Protein AF-A0A1F9UEQ5-F1 (afdb_monomer_lite)

pLDDT: mean 81.08, std 16.91, range [36.59, 98.0]

Sequence (234 aa):
MDPSSPLTVGAFLGDRLRIQEHALDAGVFIRSLASRGMIGGVSHTIFGAIHVLEAAGFNKIIIETVGTGQDEVEIFRVADTIMYVTTPHMGDDIQAMKAGVMEIGDCFIVNKADLAGKDKAISDLRSALSLGRGHKPKPWETPVAGTSALAGEGIEELGKILDDHWDYLARSGEGRRRLKAQHREELSLYISRRVYRSALSRISEKYLEDMVEHRTDPASLGRRILRNDSSRSN

Secondary structure (DSSP, 8-state):
--TT-SSS---SSTTTTTSTTTTTSTT--------TT-SSSS-TTHHHHHHHHHHTT---------SSSSSTTGGGGT-SS-EEEE-TT-HHHHHH--HHHHHH-SEEEEE-TTSTTHHHHHHHHHHHHHHHTTTS--SS---EEEEBTTTTBTHHHHHHHHHHHHHHHHHHSHHHHHHHHHHHHHHHHHHHHHHHHHHHTT--HHHHHHHHTTSS-HHHHHHHHHHTTTTS--

Radius of gyration: 22.36 Å; chains: 1; bounding box: 52×45×67 Å

Structure (mmCIF, N/CA/C/O backbone):
data_AF-A0A1F9UEQ5-F1
#
_entry.id   AF-A0A1F9UEQ5-F1
#
loop_
_atom_site.group_PDB
_atom_site.id
_atom_site.type_symbol
_atom_site.label_atom_id
_atom_site.label_alt_id
_atom_site.label_comp_id
_atom_site.label_asym_id
_atom_site.label_entity_id
_atom_site.label_seq_id
_atom_site.pdbx_PDB_ins_code
_atom_site.Cartn_x
_atom_site.Cartn_y
_atom_site.Cartn_z
_atom_site.occupancy
_atom_site.B_iso_or_equiv
_atom_site.auth_seq_id
_atom_site.auth_comp_id
_atom_site.auth_asym_id
_atom_site.auth_atom_id
_atom_site.pdbx_PDB_model_num
ATOM 1 N N . MET A 1 1 ? 10.374 -20.765 -0.329 1.00 44.34 1 MET A N 1
ATOM 2 C CA . MET A 1 1 ? 10.132 -20.295 -1.709 1.00 44.34 1 MET A CA 1
ATOM 3 C C . MET A 1 1 ? 10.190 -18.784 -1.677 1.00 44.34 1 MET A C 1
ATOM 5 O O . MET A 1 1 ? 9.405 -18.196 -0.947 1.00 44.34 1 MET A O 1
ATOM 9 N N . ASP A 1 2 ? 11.155 -18.194 -2.375 1.00 39.59 2 ASP A N 1
ATOM 10 C CA . ASP A 1 2 ? 11.392 -16.749 -2.406 1.00 39.59 2 ASP A CA 1
ATOM 11 C C . ASP A 1 2 ? 10.446 -16.084 -3.434 1.00 39.59 2 ASP A C 1
ATOM 13 O O . ASP A 1 2 ? 10.531 -16.417 -4.620 1.00 39.59 2 ASP A O 1
ATOM 17 N N . PRO A 1 3 ? 9.528 -15.185 -3.021 1.00 45.12 3 PRO A N 1
ATOM 18 C CA . PRO A 1 3 ? 8.603 -14.498 -3.928 1.00 45.12 3 PRO A CA 1
ATOM 19 C C . PRO A 1 3 ? 9.293 -13.549 -4.922 1.00 45.12 3 PRO A C 1
ATOM 21 O O . PRO A 1 3 ? 8.671 -13.157 -5.913 1.00 45.12 3 PRO A O 1
ATOM 24 N N . SER A 1 4 ? 10.550 -13.176 -4.658 1.00 45.47 4 SER A N 1
ATOM 25 C CA . SER A 1 4 ? 11.334 -12.240 -5.471 1.00 45.47 4 SER A CA 1
ATOM 26 C C . SER A 1 4 ? 12.160 -12.923 -6.569 1.00 45.47 4 SER A C 1
ATOM 28 O O . SER A 1 4 ? 12.587 -12.267 -7.521 1.00 45.47 4 SER A O 1
ATOM 30 N N . SER A 1 5 ? 12.346 -14.246 -6.485 1.00 39.47 5 SER A N 1
ATOM 31 C CA . SER A 1 5 ? 13.183 -14.998 -7.422 1.00 39.47 5 SER A CA 1
ATOM 32 C C . SER A 1 5 ? 12.573 -15.028 -8.837 1.00 39.47 5 SER A C 1
ATOM 34 O O . SER A 1 5 ? 11.426 -15.452 -9.007 1.00 39.47 5 SER A O 1
ATOM 36 N N . PRO A 1 6 ? 13.337 -14.653 -9.882 1.00 40.16 6 PRO A N 1
ATOM 37 C CA . PRO A 1 6 ? 12.880 -14.696 -11.273 1.00 40.16 6 PRO A CA 1
ATOM 38 C C . PRO A 1 6 ? 12.717 -16.123 -11.829 1.00 40.16 6 PRO A C 1
ATOM 40 O O . PRO A 1 6 ? 12.160 -16.290 -12.913 1.00 40.16 6 PRO A O 1
ATOM 43 N N . LEU A 1 7 ? 13.190 -17.148 -11.105 1.00 36.59 7 LEU A N 1
ATOM 44 C CA . LEU A 1 7 ? 13.209 -18.551 -11.541 1.00 36.59 7 LEU A CA 1
ATOM 45 C C . LEU A 1 7 ? 12.114 -19.412 -10.899 1.00 36.59 7 LEU A C 1
ATOM 47 O O . LEU A 1 7 ? 11.724 -20.432 -11.464 1.00 36.59 7 LEU A O 1
ATOM 51 N N . THR A 1 8 ? 11.597 -19.024 -9.732 1.00 41.06 8 THR A N 1
ATOM 52 C CA . THR A 1 8 ? 10.520 -19.761 -9.061 1.00 41.06 8 THR A CA 1
ATOM 53 C C . THR A 1 8 ? 9.171 -19.128 -9.365 1.00 41.06 8 THR A C 1
ATOM 55 O O . THR A 1 8 ? 8.946 -17.948 -9.110 1.00 41.06 8 THR A O 1
ATOM 58 N N . VAL A 1 9 ? 8.242 -19.936 -9.885 1.00 42.09 9 VAL A N 1
ATOM 59 C CA . VAL A 1 9 ? 6.819 -19.585 -9.951 1.00 42.09 9 VAL A CA 1
ATOM 60 C C . VAL A 1 9 ? 6.394 -19.269 -8.517 1.00 42.09 9 VAL A C 1
ATOM 62 O O . VAL A 1 9 ? 6.514 -20.136 -7.654 1.00 42.09 9 VAL A O 1
ATOM 65 N N . GLY A 1 10 ? 6.029 -18.010 -8.253 1.00 49.22 10 GLY A N 1
ATOM 66 C CA . GLY A 1 10 ? 5.815 -17.464 -6.908 1.00 49.22 10 GLY A CA 1
ATOM 67 C C . GLY A 1 10 ? 4.999 -18.359 -5.973 1.00 49.22 10 GLY A C 1
ATOM 68 O O . GLY A 1 10 ? 4.247 -19.218 -6.427 1.00 49.22 10 GLY A O 1
ATOM 69 N N . ALA A 1 11 ? 5.165 -18.146 -4.662 1.00 49.41 11 ALA A N 1
ATOM 70 C CA . ALA A 1 11 ? 4.635 -18.984 -3.586 1.00 49.41 11 ALA A CA 1
ATOM 71 C C . ALA A 1 11 ? 3.162 -19.388 -3.808 1.00 49.41 11 ALA A C 1
ATOM 73 O O . ALA A 1 11 ? 2.237 -18.656 -3.489 1.00 49.41 11 ALA A O 1
ATOM 74 N N . PHE A 1 12 ? 2.953 -20.580 -4.369 1.00 42.50 12 PHE A N 1
ATOM 75 C CA . PHE A 1 12 ? 1.642 -21.022 -4.854 1.00 42.50 12 PHE A CA 1
ATOM 76 C C . PHE A 1 12 ? 0.719 -21.519 -3.722 1.00 42.50 12 PHE A C 1
ATOM 78 O O . PHE A 1 12 ? -0.482 -21.673 -3.926 1.00 42.50 12 PHE A O 1
ATOM 85 N N . LEU A 1 13 ? 1.270 -21.783 -2.529 1.00 46.62 13 LEU A N 1
ATOM 86 C CA . LEU A 1 13 ? 0.549 -22.380 -1.392 1.00 46.62 13 LEU A CA 1
ATOM 87 C C . LEU A 1 13 ? 0.871 -21.776 -0.012 1.00 46.62 13 LEU A C 1
ATOM 89 O O . LEU A 1 13 ? 0.205 -22.131 0.957 1.00 46.62 13 LEU A O 1
ATOM 93 N N . GLY A 1 14 ? 1.865 -20.889 0.104 1.00 49.28 14 GLY A N 1
ATOM 94 C CA . GLY A 1 14 ? 2.354 -20.413 1.408 1.00 49.28 14 GLY A CA 1
ATOM 95 C C . GLY A 1 14 ? 1.318 -19.618 2.206 1.00 49.28 14 GLY A C 1
ATOM 96 O O . GLY A 1 14 ? 1.184 -19.825 3.410 1.00 49.28 14 GLY A O 1
ATOM 97 N N . ASP A 1 15 ? 0.539 -18.776 1.526 1.00 56.38 15 ASP A N 1
ATOM 98 C CA . ASP A 1 15 ? -0.374 -17.841 2.197 1.00 56.38 15 ASP A CA 1
ATOM 99 C C . ASP A 1 15 ? -1.700 -18.502 2.601 1.00 56.38 15 ASP A C 1
ATOM 101 O O . ASP A 1 15 ? -2.270 -18.178 3.641 1.00 56.38 15 ASP A O 1
ATOM 105 N N . ARG A 1 16 ? -2.155 -19.523 1.859 1.00 56.47 16 ARG A N 1
ATOM 106 C CA . ARG A 1 16 ? -3.383 -20.275 2.192 1.00 56.47 16 ARG A CA 1
ATOM 107 C C . ARG A 1 16 ? -3.267 -21.082 3.483 1.00 56.47 16 ARG A C 1
ATOM 109 O O . ARG A 1 16 ? -4.276 -21.345 4.122 1.00 56.47 16 ARG A O 1
ATOM 116 N N . LEU A 1 17 ? -2.052 -21.466 3.880 1.00 53.78 17 LEU A N 1
ATOM 117 C CA . LEU A 1 17 ? -1.833 -22.153 5.153 1.00 53.78 17 LEU A CA 1
ATOM 118 C C . LEU A 1 17 ? -1.908 -21.209 6.361 1.00 53.78 17 LEU A C 1
ATOM 120 O O . LEU A 1 17 ? -2.060 -21.706 7.471 1.00 53.78 17 LEU A O 1
ATOM 124 N N . ARG A 1 18 ? -1.802 -19.885 6.161 1.00 65.69 18 ARG A N 1
ATOM 125 C CA . ARG A 1 18 ? -1.846 -18.877 7.236 1.00 65.69 18 ARG A CA 1
ATOM 126 C C . ARG A 1 18 ? -3.257 -18.357 7.513 1.00 65.69 18 ARG A C 1
ATOM 128 O O . ARG A 1 18 ? -3.551 -18.018 8.650 1.00 65.69 18 ARG A O 1
ATOM 135 N N . ILE A 1 19 ? -4.120 -18.328 6.498 1.00 68.19 19 ILE A N 1
ATOM 136 C CA . ILE A 1 19 ? -5.510 -17.855 6.589 1.00 68.19 19 ILE A CA 1
ATOM 137 C C . ILE A 1 19 ? -6.440 -19.049 6.334 1.00 68.19 19 ILE A C 1
ATOM 139 O O . ILE A 1 19 ? -7.065 -19.136 5.287 1.00 68.19 19 ILE A O 1
ATOM 143 N N . GLN A 1 20 ? -6.464 -20.036 7.235 1.00 66.06 20 GLN A N 1
ATOM 144 C CA . GLN A 1 20 ? -7.211 -21.283 6.994 1.00 66.06 20 GLN A CA 1
ATOM 145 C C . GLN A 1 20 ? -8.713 -21.144 7.240 1.00 66.06 20 GLN A C 1
ATOM 147 O O . GLN A 1 20 ? -9.502 -21.730 6.504 1.00 66.06 20 GLN A O 1
ATOM 152 N N . GLU A 1 21 ? -9.097 -20.369 8.253 1.00 69.38 21 GLU A N 1
ATOM 153 C CA . GLU A 1 21 ? -10.474 -20.321 8.750 1.00 69.38 21 GLU A CA 1
ATOM 154 C C . GLU A 1 21 ? -11.442 -19.714 7.727 1.00 69.38 21 GLU A C 1
ATOM 156 O O . GLU A 1 21 ? -12.488 -20.292 7.461 1.00 69.38 21 GLU A O 1
ATOM 161 N N . HIS A 1 22 ? -11.034 -18.628 7.063 1.00 75.50 22 HIS A N 1
ATOM 162 C CA . HIS A 1 22 ? -11.872 -17.903 6.099 1.00 75.50 22 HIS A CA 1
ATOM 163 C C . HIS A 1 22 ? -11.512 -18.160 4.630 1.00 75.50 22 HIS A C 1
ATOM 165 O O . HIS A 1 22 ? -12.183 -17.659 3.732 1.00 75.50 22 HIS A O 1
ATOM 171 N N . ALA A 1 23 ? -10.467 -18.945 4.332 1.00 69.88 23 ALA A N 1
ATOM 172 C CA . ALA A 1 23 ? -10.067 -19.209 2.941 1.00 69.88 23 ALA A CA 1
ATOM 173 C C . ALA A 1 23 ? -11.129 -19.956 2.119 1.00 69.88 23 ALA A C 1
ATOM 175 O O . ALA A 1 23 ? -11.041 -19.964 0.889 1.00 69.88 23 ALA A O 1
ATOM 176 N N . LEU A 1 24 ? -12.085 -20.610 2.784 1.00 75.31 24 LEU A N 1
ATOM 177 C CA . LEU A 1 24 ? -13.174 -21.360 2.157 1.00 75.31 24 LEU A CA 1
ATOM 178 C C . LEU A 1 24 ? -14.519 -20.621 2.204 1.00 75.31 24 LEU A C 1
ATOM 180 O O . LEU A 1 24 ? -15.500 -21.138 1.666 1.00 75.31 24 LEU A O 1
ATOM 184 N N . ASP A 1 25 ? -14.574 -19.436 2.814 1.00 84.25 25 ASP A N 1
ATOM 185 C CA . ASP A 1 25 ? -15.812 -18.675 2.927 1.00 84.25 25 ASP A CA 1
ATOM 186 C C . ASP A 1 25 ? -16.289 -18.200 1.554 1.00 84.25 25 ASP A C 1
ATOM 188 O O . ASP A 1 25 ? -15.526 -17.695 0.720 1.00 84.25 25 ASP A O 1
ATOM 192 N N . ALA A 1 26 ? -17.594 -18.337 1.320 1.00 79.62 26 ALA A N 1
ATOM 193 C CA . ALA A 1 26 ? -18.222 -17.822 0.116 1.00 79.62 26 ALA A CA 1
ATOM 194 C C . ALA A 1 26 ? -18.071 -16.291 0.080 1.00 79.62 26 ALA A C 1
ATOM 196 O O . ALA A 1 26 ? -18.632 -15.585 0.912 1.00 79.62 26 ALA A O 1
ATOM 197 N N . GLY A 1 27 ? -17.305 -15.785 -0.890 1.00 84.44 27 GLY A N 1
ATOM 198 C CA . GLY A 1 27 ? -16.998 -14.356 -1.020 1.00 84.44 27 GLY A CA 1
ATOM 199 C C . GLY A 1 27 ? -15.596 -13.955 -0.556 1.00 84.44 27 GLY A C 1
ATOM 200 O O . GLY A 1 27 ? -15.250 -12.782 -0.667 1.00 84.44 27 GLY A O 1
ATOM 201 N N . VAL A 1 28 ? -14.763 -14.899 -0.105 1.00 89.38 28 VAL A N 1
ATOM 202 C CA . VAL A 1 28 ? -13.339 -14.662 0.167 1.00 89.38 28 VAL A CA 1
ATOM 203 C C . VAL A 1 28 ? -12.492 -15.223 -0.974 1.00 89.38 28 VAL A C 1
ATOM 205 O O . VAL A 1 28 ? -12.620 -16.380 -1.372 1.00 89.38 28 VAL A O 1
ATOM 208 N N . PHE A 1 29 ? -11.597 -14.396 -1.515 1.00 88.50 29 PHE A N 1
ATOM 209 C CA . PHE A 1 29 ? -10.635 -14.806 -2.533 1.00 88.50 29 PHE A CA 1
ATOM 210 C C . PHE A 1 29 ? -9.225 -14.370 -2.138 1.00 88.50 29 PHE A C 1
ATOM 212 O O . PHE A 1 29 ? -8.963 -13.186 -1.949 1.00 88.50 29 PHE A O 1
ATOM 219 N N . ILE A 1 30 ? -8.304 -15.332 -2.047 1.00 86.75 30 ILE A N 1
ATOM 220 C CA . ILE A 1 30 ? -6.917 -15.098 -1.627 1.00 86.75 30 ILE A CA 1
ATOM 221 C C . ILE A 1 30 ? -5.968 -15.545 -2.737 1.00 86.75 30 ILE A C 1
ATOM 223 O O . ILE A 1 30 ? -6.033 -16.687 -3.217 1.00 86.75 30 ILE A O 1
ATOM 227 N N . ARG A 1 31 ? -5.047 -14.655 -3.123 1.00 83.50 31 ARG A N 1
ATOM 228 C CA . ARG A 1 31 ? -4.024 -14.940 -4.131 1.00 83.50 31 ARG A CA 1
ATOM 229 C C . ARG A 1 31 ? -2.725 -14.185 -3.870 1.00 83.50 31 ARG A C 1
ATOM 231 O O . ARG A 1 31 ? -2.707 -12.961 -3.877 1.00 83.50 31 ARG 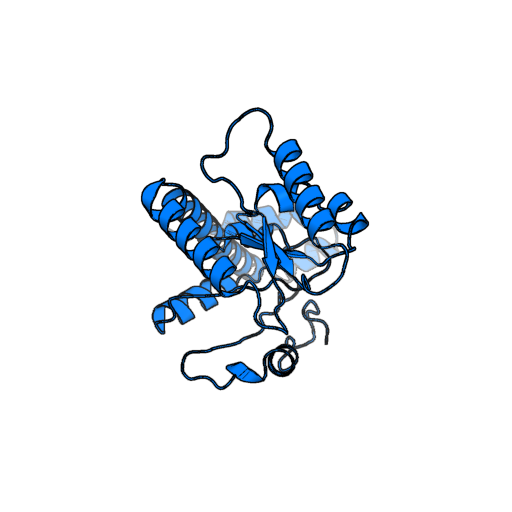A O 1
ATOM 238 N N . SER A 1 32 ? -1.630 -14.931 -3.772 1.00 79.38 32 SER A N 1
ATOM 239 C CA . SER A 1 32 ? -0.278 -14.380 -3.722 1.00 79.38 32 SER A CA 1
ATOM 240 C C . SER A 1 32 ? 0.123 -13.793 -5.077 1.00 79.38 32 SER A C 1
ATOM 242 O O . SER A 1 32 ? -0.107 -14.398 -6.133 1.00 79.38 32 SER A O 1
ATOM 244 N N . LEU A 1 33 ? 0.768 -12.629 -5.055 1.00 75.75 33 LEU A N 1
ATOM 245 C CA . LEU A 1 33 ? 1.310 -11.972 -6.240 1.00 75.75 33 LEU A CA 1
ATOM 246 C C . LEU A 1 33 ? 2.829 -11.853 -6.106 1.00 75.75 33 LEU A C 1
ATOM 248 O O . LEU A 1 33 ? 3.336 -11.205 -5.202 1.00 75.75 33 LEU A O 1
ATOM 252 N N . ALA A 1 34 ? 3.564 -12.482 -7.024 1.00 68.62 34 ALA A N 1
ATOM 253 C CA . ALA A 1 34 ? 5.015 -12.331 -7.091 1.00 68.62 34 ALA A CA 1
ATOM 254 C C . ALA A 1 34 ? 5.399 -10.993 -7.744 1.00 68.62 34 ALA A C 1
ATOM 256 O O . ALA A 1 34 ? 4.829 -10.623 -8.780 1.00 68.62 34 ALA A O 1
ATOM 257 N N . SER A 1 35 ? 6.418 -10.326 -7.194 1.00 61.84 35 SER A N 1
ATOM 258 C CA . SER A 1 35 ? 7.011 -9.106 -7.765 1.00 61.84 35 SER A CA 1
ATOM 259 C C . SER A 1 35 ? 7.769 -9.380 -9.074 1.00 61.84 35 SER A C 1
ATOM 261 O O . SER A 1 35 ? 7.873 -8.496 -9.919 1.00 61.84 35 SER A O 1
ATOM 263 N N . ARG A 1 36 ? 8.217 -10.630 -9.296 1.00 62.09 36 ARG A N 1
ATOM 264 C CA . ARG A 1 36 ? 8.904 -11.123 -10.514 1.00 62.09 36 ARG A CA 1
ATOM 265 C C . ARG A 1 36 ? 10.129 -10.288 -10.922 1.00 62.09 36 ARG A C 1
ATOM 267 O O . ARG A 1 36 ? 10.289 -9.969 -12.098 1.00 62.09 36 ARG A O 1
ATOM 274 N N . GLY A 1 37 ? 10.997 -9.958 -9.964 1.00 50.22 37 GLY A N 1
ATOM 275 C CA . GLY A 1 37 ? 12.273 -9.281 -10.235 1.00 50.22 37 GLY A CA 1
ATOM 276 C C . GLY A 1 37 ? 12.151 -7.810 -10.648 1.00 50.22 37 GLY A C 1
ATOM 277 O O . GLY A 1 37 ? 13.102 -7.249 -11.190 1.00 50.22 37 GLY A O 1
ATOM 278 N N . MET A 1 38 ? 10.991 -7.191 -10.421 1.00 56.50 38 MET A N 1
ATOM 279 C CA . MET A 1 38 ? 10.804 -5.757 -10.620 1.00 56.50 38 MET A CA 1
ATOM 280 C C . MET A 1 38 ? 11.404 -4.961 -9.457 1.00 56.50 38 MET A C 1
ATOM 282 O O . MET A 1 38 ? 11.371 -5.403 -8.310 1.00 56.50 38 MET A O 1
ATOM 286 N N . ILE A 1 39 ? 11.947 -3.784 -9.772 1.00 44.91 39 ILE A N 1
ATOM 287 C CA . ILE A 1 39 ? 12.337 -2.785 -8.774 1.00 44.91 39 ILE A CA 1
ATOM 288 C C . ILE A 1 39 ? 11.039 -2.141 -8.292 1.00 44.91 39 ILE A C 1
ATOM 290 O O . ILE A 1 39 ? 10.345 -1.534 -9.109 1.00 44.91 39 ILE A O 1
ATOM 294 N N . GLY A 1 40 ? 10.723 -2.325 -7.012 1.00 51.41 40 GLY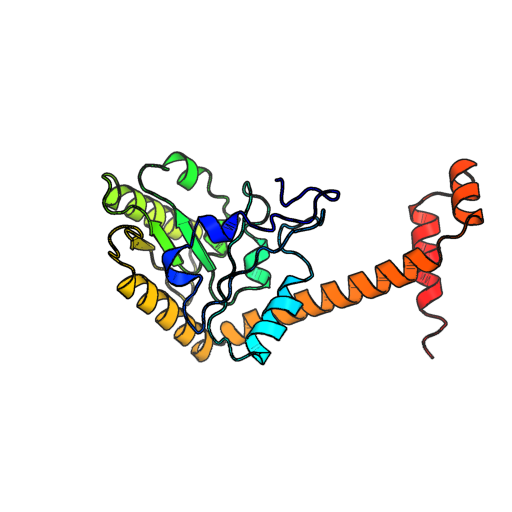 A N 1
ATOM 295 C CA . GLY A 1 40 ? 9.446 -1.931 -6.435 1.00 51.41 40 GLY A CA 1
ATOM 296 C C . GLY A 1 40 ? 8.521 -3.125 -6.225 1.00 51.41 40 GLY A C 1
ATOM 297 O O . GLY A 1 40 ? 8.020 -3.728 -7.175 1.00 51.41 40 GLY A O 1
ATOM 298 N N . GLY A 1 41 ? 8.345 -3.538 -4.973 1.00 51.00 41 GLY A N 1
ATOM 299 C CA . GLY A 1 41 ? 7.654 -4.771 -4.566 1.00 51.00 41 GLY A CA 1
ATOM 300 C C . GLY A 1 41 ? 6.155 -4.814 -4.832 1.00 51.00 41 GLY A C 1
ATOM 301 O O . GLY A 1 41 ? 5.488 -5.756 -4.404 1.00 51.00 41 GLY A O 1
ATOM 302 N N . VAL A 1 42 ? 5.618 -3.866 -5.596 1.00 59.91 42 VAL A N 1
ATOM 303 C CA . VAL A 1 42 ? 4.297 -3.970 -6.201 1.00 59.91 42 VAL A CA 1
ATOM 304 C C . VAL A 1 42 ? 4.426 -4.434 -7.656 1.00 59.91 42 VAL A C 1
ATOM 306 O O . VAL A 1 42 ? 4.882 -3.725 -8.550 1.00 59.91 42 VAL A O 1
ATOM 309 N N . SER A 1 43 ? 3.947 -5.649 -7.932 1.00 66.62 43 SER A N 1
ATOM 310 C CA . SER A 1 43 ? 3.925 -6.197 -9.293 1.00 66.62 43 SER A CA 1
ATOM 311 C C . SER A 1 43 ? 3.071 -5.341 -10.237 1.00 66.62 43 SER A C 1
ATOM 313 O O . SER A 1 43 ? 1.942 -4.991 -9.905 1.00 66.62 43 SER A O 1
ATOM 315 N N . HIS A 1 44 ? 3.517 -5.112 -11.479 1.00 69.38 44 HIS A N 1
ATOM 316 C CA . HIS A 1 44 ? 2.712 -4.437 -12.516 1.00 69.38 44 HIS A CA 1
ATOM 317 C C . HIS A 1 44 ? 1.364 -5.110 -12.808 1.00 69.38 44 HIS A C 1
ATOM 319 O O . HIS A 1 44 ? 0.511 -4.540 -13.487 1.00 69.38 44 HIS A O 1
ATOM 325 N N . THR A 1 45 ? 1.174 -6.352 -12.360 1.00 78.94 45 THR A N 1
ATOM 326 C CA . THR A 1 45 ? -0.103 -7.050 -12.490 1.00 78.94 45 THR A CA 1
ATOM 327 C C . THR A 1 45 ? -1.108 -6.669 -11.408 1.00 78.94 45 THR A C 1
ATOM 329 O O . THR A 1 45 ? -2.238 -7.134 -11.502 1.00 78.94 45 THR A O 1
ATOM 332 N N . ILE A 1 46 ? -0.732 -5.862 -10.405 1.00 86.38 46 ILE A N 1
ATOM 333 C CA . ILE A 1 46 ? -1.612 -5.506 -9.286 1.00 86.38 46 ILE A CA 1
ATOM 334 C C . ILE A 1 46 ? -2.879 -4.804 -9.776 1.00 86.38 46 ILE A C 1
ATOM 336 O O . ILE A 1 46 ? -3.965 -5.252 -9.442 1.00 86.38 46 ILE A O 1
ATOM 340 N N . PHE A 1 47 ? -2.756 -3.807 -10.661 1.00 89.50 47 PHE A N 1
ATOM 341 C CA . PHE A 1 47 ? -3.907 -3.077 -11.198 1.00 89.50 47 PHE A CA 1
ATOM 342 C C . PHE A 1 47 ? -4.823 -4.007 -11.993 1.00 89.50 47 PHE A C 1
ATOM 344 O O . PHE A 1 47 ? -6.028 -4.020 -11.792 1.00 89.50 47 PHE A O 1
ATOM 351 N N . GLY A 1 48 ? -4.246 -4.889 -12.816 1.00 90.00 48 GLY A N 1
ATOM 352 C CA . GLY A 1 48 ? -5.023 -5.909 -13.521 1.00 90.00 48 GLY A CA 1
ATOM 353 C C . GLY A 1 48 ? -5.733 -6.889 -12.580 1.00 90.00 48 GLY A C 1
ATOM 354 O O . GLY A 1 48 ? -6.840 -7.317 -12.881 1.00 90.00 48 GLY A O 1
ATOM 355 N N . ALA A 1 49 ? -5.120 -7.248 -11.448 1.00 90.56 49 ALA A N 1
ATOM 356 C CA . ALA A 1 49 ? -5.754 -8.092 -10.440 1.00 90.56 49 ALA A CA 1
ATOM 357 C C . ALA A 1 49 ? -6.900 -7.356 -9.731 1.00 90.56 49 ALA A C 1
ATOM 359 O O . ALA A 1 49 ? -7.975 -7.932 -9.604 1.00 90.56 49 ALA A O 1
ATOM 360 N N . ILE A 1 50 ? -6.690 -6.094 -9.343 1.00 92.56 50 ILE A N 1
ATOM 361 C CA . ILE A 1 50 ? -7.714 -5.225 -8.746 1.00 92.56 50 ILE A CA 1
ATOM 362 C C . ILE A 1 50 ? -8.918 -5.121 -9.682 1.00 92.56 50 ILE A C 1
ATOM 364 O O . ILE A 1 50 ? -10.007 -5.519 -9.287 1.00 92.56 50 ILE A O 1
ATOM 368 N N . HIS A 1 51 ? -8.714 -4.742 -10.947 1.00 93.38 51 HIS A N 1
ATOM 369 C CA . HIS A 1 51 ? -9.800 -4.606 -11.928 1.00 93.38 51 HIS A CA 1
ATOM 370 C C . HIS A 1 51 ? -10.598 -5.896 -12.124 1.00 93.38 51 HIS A C 1
ATOM 372 O O . HIS A 1 51 ? -11.814 -5.861 -12.288 1.00 93.38 51 HIS A O 1
ATOM 378 N N . VAL A 1 52 ? -9.929 -7.055 -12.117 1.00 94.19 52 VAL A N 1
ATOM 379 C CA . VAL A 1 52 ? -10.615 -8.353 -12.217 1.00 94.19 52 VAL A CA 1
ATOM 380 C C . VAL A 1 52 ? -11.458 -8.629 -10.974 1.00 94.19 52 VAL A C 1
ATOM 382 O O . VAL A 1 52 ? -12.566 -9.141 -11.110 1.00 94.19 52 VAL A O 1
ATOM 385 N N . LEU A 1 53 ? -10.958 -8.303 -9.781 1.00 94.00 53 LEU A N 1
ATOM 386 C CA . LEU A 1 53 ? -11.700 -8.472 -8.532 1.00 94.00 53 LEU A CA 1
ATOM 387 C C . LEU A 1 53 ? -12.896 -7.514 -8.464 1.00 94.00 53 LEU A C 1
ATOM 389 O O . LEU A 1 53 ? -14.006 -7.955 -8.179 1.00 94.00 53 LEU A O 1
ATOM 393 N N . GLU A 1 54 ? -12.710 -6.243 -8.814 1.00 94.12 54 GLU A N 1
ATOM 394 C CA . GLU A 1 54 ? -13.800 -5.265 -8.897 1.00 94.12 54 GLU A CA 1
ATOM 395 C C . GLU A 1 54 ? -14.877 -5.715 -9.893 1.00 94.12 54 GLU A C 1
ATOM 397 O O . GLU A 1 54 ? -16.062 -5.757 -9.561 1.00 94.12 54 GLU A O 1
ATOM 402 N N . ALA A 1 55 ? -14.475 -6.145 -11.097 1.00 95.69 55 ALA A N 1
ATOM 403 C CA . ALA A 1 55 ? -15.396 -6.656 -12.113 1.00 95.69 55 ALA A CA 1
ATOM 404 C C . ALA A 1 55 ? -16.105 -7.954 -11.688 1.00 95.69 55 ALA A C 1
ATOM 406 O O . ALA A 1 55 ? -17.216 -8.228 -12.142 1.00 95.69 55 ALA A O 1
ATOM 407 N N . ALA A 1 56 ? -15.483 -8.749 -10.814 1.00 94.19 56 ALA A N 1
ATOM 408 C CA . ALA A 1 56 ? -16.083 -9.936 -10.213 1.00 94.19 56 ALA A CA 1
ATOM 409 C C . ALA A 1 56 ? -17.015 -9.615 -9.026 1.00 94.19 56 ALA A C 1
ATOM 411 O O . ALA A 1 56 ? -17.598 -10.534 -8.453 1.00 94.19 56 ALA A O 1
ATOM 412 N N . GLY A 1 57 ? -17.188 -8.336 -8.673 1.00 94.56 57 GLY A N 1
ATOM 413 C CA . GLY A 1 57 ? -18.107 -7.880 -7.631 1.00 94.56 57 GLY A CA 1
ATOM 414 C C . GLY A 1 57 ? -17.496 -7.787 -6.232 1.00 94.56 57 GLY A C 1
ATOM 415 O O . GLY A 1 57 ? -18.234 -7.584 -5.268 1.00 94.56 57 GLY A O 1
ATOM 416 N N . PHE A 1 58 ? -16.173 -7.914 -6.093 1.00 94.81 58 PHE A N 1
ATOM 417 C CA . PHE A 1 58 ? -15.504 -7.666 -4.817 1.00 94.81 58 PHE A CA 1
ATOM 418 C C . PHE A 1 58 ? -15.446 -6.160 -4.550 1.00 94.81 58 PHE A C 1
ATOM 420 O O . PHE A 1 58 ? -14.910 -5.397 -5.348 1.00 94.81 58 PHE A O 1
ATOM 427 N N . ASN A 1 59 ? -15.983 -5.738 -3.407 1.00 91.25 59 ASN A N 1
ATOM 428 C CA . ASN A 1 59 ? -16.032 -4.336 -2.978 1.00 91.25 59 ASN A CA 1
ATOM 429 C C . ASN A 1 59 ? -14.973 -3.981 -1.920 1.00 91.25 59 ASN A C 1
ATOM 431 O O . ASN A 1 59 ? -14.770 -2.807 -1.627 1.00 91.25 59 ASN A O 1
ATOM 435 N N . LYS A 1 60 ? -14.310 -4.986 -1.339 1.00 93.62 60 LYS A N 1
ATOM 436 C CA . LYS A 1 60 ? -13.213 -4.835 -0.380 1.00 93.62 60 LYS A CA 1
ATOM 437 C C . LYS A 1 60 ? -12.027 -5.647 -0.880 1.00 93.62 60 LYS A C 1
ATOM 439 O O . LYS A 1 60 ? -12.085 -6.874 -0.919 1.00 93.62 60 LYS A O 1
ATOM 444 N N . ILE A 1 61 ? -10.963 -4.955 -1.279 1.00 94.44 61 ILE A N 1
ATOM 445 C CA . ILE A 1 61 ? -9.734 -5.565 -1.790 1.00 94.44 61 ILE A CA 1
ATOM 446 C C . ILE A 1 61 ? -8.610 -5.223 -0.818 1.00 94.44 61 ILE A C 1
ATOM 448 O O . ILE A 1 61 ? -8.220 -4.067 -0.688 1.00 94.44 61 ILE A O 1
ATOM 452 N N . ILE A 1 62 ? -8.102 -6.237 -0.119 1.00 92.81 62 ILE A N 1
ATOM 453 C CA . ILE A 1 62 ? -6.990 -6.087 0.823 1.00 92.81 62 ILE A CA 1
ATOM 454 C C . ILE A 1 62 ? -5.704 -6.483 0.106 1.00 92.81 62 ILE A C 1
ATOM 456 O O . ILE A 1 62 ? -5.609 -7.572 -0.463 1.00 92.81 62 ILE A O 1
ATOM 460 N N . ILE A 1 63 ? -4.717 -5.591 0.141 1.00 90.31 63 ILE A N 1
ATOM 461 C CA . ILE A 1 63 ? -3.398 -5.816 -0.445 1.00 90.31 63 ILE A CA 1
ATOM 462 C C . ILE A 1 63 ? -2.389 -5.868 0.697 1.00 90.31 63 ILE A C 1
ATOM 464 O O . ILE A 1 63 ? -2.150 -4.869 1.370 1.00 90.31 63 ILE A O 1
ATOM 468 N N . GLU A 1 64 ? -1.798 -7.039 0.907 1.00 85.81 64 GLU A N 1
ATOM 469 C CA . GLU A 1 64 ? -0.717 -7.236 1.870 1.00 85.81 64 GLU A CA 1
ATOM 470 C C . GLU A 1 64 ? 0.632 -7.145 1.149 1.00 85.81 64 GLU A C 1
ATOM 472 O O . GLU A 1 64 ? 0.866 -7.817 0.141 1.00 85.81 64 GLU A O 1
ATOM 477 N N . THR A 1 65 ? 1.531 -6.308 1.661 1.00 79.44 65 THR A N 1
ATOM 478 C CA . THR A 1 65 ? 2.918 -6.251 1.192 1.00 79.44 65 THR A CA 1
ATOM 479 C C . THR A 1 65 ? 3.752 -7.310 1.902 1.00 79.44 65 THR A C 1
ATOM 481 O O . THR A 1 65 ? 3.705 -7.423 3.124 1.00 79.44 65 THR A O 1
ATOM 484 N N . VAL A 1 66 ? 4.575 -8.041 1.153 1.00 68.88 66 VAL A N 1
ATOM 485 C CA . VAL A 1 66 ? 5.527 -9.017 1.700 1.00 68.88 66 VAL A CA 1
ATOM 486 C C . VAL A 1 66 ? 6.937 -8.480 1.462 1.00 68.88 66 VAL A C 1
ATOM 488 O O . VAL A 1 66 ? 7.331 -8.360 0.306 1.00 68.88 66 VAL A O 1
ATOM 491 N N . GLY A 1 67 ? 7.725 -8.169 2.498 1.00 61.88 67 GLY A N 1
ATOM 492 C CA . GLY A 1 67 ? 9.120 -7.762 2.267 1.00 61.88 67 GLY A CA 1
ATOM 493 C C . GLY A 1 67 ? 9.808 -6.978 3.383 1.00 61.88 67 GLY A C 1
ATOM 494 O O . GLY A 1 67 ? 9.196 -6.578 4.362 1.00 61.88 67 GLY A O 1
ATOM 495 N N . THR A 1 68 ? 11.120 -6.783 3.210 1.00 50.00 68 THR A N 1
ATOM 496 C CA . THR A 1 68 ? 12.106 -6.268 4.182 1.00 50.00 68 THR A CA 1
ATOM 497 C C . THR A 1 68 ? 12.283 -4.734 4.144 1.00 50.00 68 THR A C 1
ATOM 499 O O . THR A 1 68 ? 13.405 -4.233 4.256 1.00 50.00 68 THR A O 1
ATOM 502 N N . GLY A 1 69 ? 11.206 -3.967 3.933 1.00 50.69 69 GLY A N 1
ATOM 503 C CA . GLY A 1 69 ? 11.209 -2.513 4.158 1.00 50.69 69 GLY A CA 1
ATOM 504 C C . GLY A 1 69 ? 11.577 -1.579 2.996 1.00 50.69 69 GLY A C 1
ATOM 505 O O . GLY A 1 69 ? 11.763 -0.385 3.245 1.00 50.69 69 GLY A O 1
ATOM 506 N N . GLN A 1 70 ? 11.727 -2.039 1.746 1.00 52.47 70 GLN A N 1
ATOM 507 C CA . GLN A 1 70 ? 11.937 -1.127 0.593 1.00 52.47 70 GLN A CA 1
ATOM 508 C C . GLN A 1 70 ? 10.669 -0.859 -0.228 1.00 52.47 70 GLN A C 1
ATOM 510 O O . GLN A 1 70 ? 10.525 0.230 -0.776 1.00 52.47 70 GLN A O 1
ATOM 515 N N . ASP A 1 71 ? 9.720 -1.792 -0.223 1.00 61.03 71 ASP A N 1
ATOM 516 C CA . ASP A 1 71 ? 8.544 -1.759 -1.101 1.00 61.03 71 ASP A CA 1
ATOM 517 C C . ASP A 1 71 ? 7.287 -1.188 -0.427 1.00 61.03 71 ASP A C 1
ATOM 519 O O . ASP A 1 71 ? 6.274 -0.925 -1.072 1.00 61.03 71 ASP A O 1
ATOM 523 N N . GLU A 1 72 ? 7.363 -0.952 0.883 1.00 66.69 72 GLU A N 1
ATOM 524 C CA . GLU A 1 72 ? 6.244 -0.521 1.729 1.00 66.69 72 GLU A CA 1
ATOM 525 C C . GLU A 1 72 ? 5.684 0.852 1.335 1.00 66.69 72 GLU A C 1
ATOM 527 O O . GLU A 1 72 ? 4.538 1.157 1.640 1.00 66.69 72 GLU A O 1
ATOM 532 N N . VAL A 1 73 ? 6.463 1.682 0.630 1.00 69.75 73 VAL A N 1
ATOM 533 C CA . VAL A 1 73 ? 6.027 3.026 0.215 1.00 69.75 73 VAL A CA 1
ATOM 534 C C . VAL A 1 73 ? 5.249 3.005 -1.104 1.00 69.75 73 VAL A C 1
ATOM 536 O O . VAL A 1 73 ? 4.451 3.901 -1.378 1.00 69.75 73 VAL A O 1
ATOM 539 N N . GLU A 1 74 ? 5.428 1.976 -1.932 1.00 76.56 74 GLU A N 1
ATOM 540 C CA . GLU A 1 74 ? 4.778 1.908 -3.244 1.00 76.56 74 GLU A CA 1
ATOM 541 C C . GLU A 1 74 ? 3.289 1.600 -3.161 1.00 76.56 74 GLU A C 1
ATOM 543 O O . GLU A 1 74 ? 2.533 2.000 -4.049 1.00 76.56 74 GLU A O 1
ATOM 548 N N . ILE A 1 75 ? 2.848 0.967 -2.070 1.00 81.44 75 ILE A N 1
ATOM 549 C CA . ILE A 1 75 ? 1.436 0.655 -1.839 1.00 81.44 75 ILE A CA 1
ATOM 550 C C . ILE A 1 75 ? 0.550 1.909 -1.872 1.00 81.44 75 ILE A C 1
ATOM 552 O O . ILE A 1 75 ? -0.599 1.843 -2.305 1.00 81.44 75 ILE A O 1
ATOM 556 N N . PHE A 1 76 ? 1.107 3.080 -1.537 1.00 83.44 76 PHE A N 1
ATOM 557 C CA . PHE A 1 76 ? 0.429 4.375 -1.641 1.00 83.44 76 PHE A CA 1
ATOM 558 C C . PHE A 1 76 ? -0.021 4.743 -3.050 1.00 83.44 76 PHE A C 1
ATOM 560 O O . PHE A 1 76 ? -0.943 5.536 -3.228 1.00 83.44 76 PHE A O 1
ATOM 567 N N . ARG A 1 77 ? 0.601 4.163 -4.073 1.00 84.56 77 ARG A N 1
ATOM 568 C CA . ARG A 1 77 ? 0.230 4.407 -5.468 1.00 84.56 77 ARG A CA 1
ATOM 569 C C . ARG A 1 77 ? -0.908 3.510 -5.941 1.00 84.56 77 ARG A C 1
ATOM 571 O O . ARG A 1 77 ? -1.336 3.659 -7.080 1.00 84.56 77 ARG A O 1
ATOM 578 N N . VAL A 1 78 ? -1.369 2.585 -5.101 1.00 87.94 78 VAL A N 1
ATOM 579 C CA . VAL A 1 78 ? -2.320 1.533 -5.478 1.00 87.94 78 VAL A CA 1
ATOM 580 C C . VAL A 1 78 ? -3.532 1.495 -4.557 1.00 87.94 78 VAL A C 1
ATOM 582 O O . VAL A 1 78 ? -4.636 1.290 -5.042 1.00 87.94 78 VAL A O 1
ATOM 585 N N . ALA A 1 79 ? -3.341 1.687 -3.253 1.00 91.38 79 ALA A N 1
ATOM 586 C CA . ALA A 1 79 ? -4.405 1.574 -2.264 1.00 91.38 79 ALA A CA 1
ATOM 587 C C . ALA A 1 79 ? -5.076 2.923 -1.966 1.00 91.38 79 ALA A C 1
ATOM 589 O O . ALA A 1 79 ? -4.451 3.984 -2.041 1.00 91.38 79 ALA A O 1
ATOM 590 N N . ASP A 1 80 ? -6.351 2.870 -1.583 1.00 94.19 80 ASP A N 1
ATOM 591 C CA . ASP A 1 80 ? -7.103 4.039 -1.119 1.00 94.19 80 ASP A CA 1
ATOM 592 C C . ASP A 1 80 ? -6.796 4.379 0.337 1.00 94.19 80 ASP A C 1
ATOM 594 O O . ASP A 1 80 ? -6.641 5.552 0.676 1.00 94.19 80 ASP A O 1
ATOM 598 N N . THR A 1 81 ? -6.679 3.348 1.176 1.00 94.75 81 THR A N 1
ATOM 599 C CA . THR A 1 81 ? -6.393 3.434 2.613 1.00 94.75 81 THR A CA 1
ATOM 600 C C . THR A 1 81 ? -5.176 2.582 2.934 1.00 94.75 81 THR A C 1
ATOM 602 O O . THR A 1 81 ? -5.151 1.399 2.596 1.00 94.75 81 THR A O 1
ATOM 605 N N . ILE A 1 82 ? -4.183 3.159 3.607 1.00 92.94 82 ILE A N 1
ATOM 606 C CA . ILE A 1 82 ? -2.986 2.439 4.046 1.00 92.94 82 ILE A CA 1
ATOM 607 C C . ILE A 1 82 ? -3.039 2.219 5.547 1.00 92.94 82 ILE A C 1
ATOM 609 O O . ILE A 1 82 ? -3.088 3.164 6.337 1.00 92.94 82 ILE A O 1
ATOM 613 N N . MET A 1 83 ? -2.956 0.951 5.927 1.00 92.62 83 MET A N 1
ATOM 614 C CA . MET A 1 83 ? -2.845 0.518 7.307 1.00 92.62 83 MET A CA 1
ATOM 615 C C . MET A 1 83 ? -1.439 -0.012 7.558 1.00 92.62 83 MET A C 1
ATOM 617 O O . MET A 1 83 ? -0.983 -0.922 6.867 1.00 92.62 83 MET A O 1
ATOM 621 N N . TYR A 1 84 ? -0.775 0.524 8.576 1.00 90.38 84 TYR A N 1
ATOM 622 C CA . TYR A 1 84 ? 0.455 -0.059 9.098 1.00 90.38 84 TYR A CA 1
ATOM 623 C C . TYR A 1 84 ? 0.141 -0.901 10.331 1.00 90.38 84 TYR A C 1
ATOM 625 O O . TYR A 1 84 ? -0.570 -0.441 11.223 1.00 90.38 84 TYR A O 1
ATOM 633 N N . VAL A 1 85 ? 0.681 -2.117 10.401 1.00 90.75 85 VAL A N 1
ATOM 634 C CA . VAL A 1 85 ? 0.475 -3.029 11.532 1.00 90.75 85 VAL A CA 1
ATOM 635 C C . VAL A 1 85 ? 1.820 -3.352 12.178 1.00 90.75 85 VAL A C 1
ATOM 637 O O . VAL A 1 85 ? 2.739 -3.812 11.511 1.00 90.75 85 VAL A O 1
ATOM 640 N N . THR A 1 86 ? 1.920 -3.140 13.487 1.00 89.44 86 THR A N 1
ATOM 641 C CA . THR A 1 86 ? 3.079 -3.483 14.327 1.00 89.44 86 THR A CA 1
ATOM 642 C C . THR A 1 86 ? 2.630 -4.245 15.573 1.00 89.44 86 THR A C 1
ATOM 644 O O . THR A 1 86 ? 1.445 -4.542 15.720 1.00 89.44 86 THR A O 1
ATOM 647 N N . THR A 1 87 ? 3.547 -4.585 16.478 1.00 90.56 87 THR A N 1
ATOM 648 C CA . THR A 1 87 ? 3.239 -5.261 17.746 1.00 90.56 87 THR A CA 1
ATOM 649 C C . THR A 1 87 ? 3.898 -4.568 18.941 1.00 90.56 87 THR A C 1
ATOM 651 O O . THR A 1 87 ? 4.877 -3.840 18.759 1.00 90.56 87 THR A O 1
ATOM 654 N N . PRO A 1 88 ? 3.426 -4.797 20.183 1.00 88.44 88 PRO A N 1
ATOM 655 C CA . PRO A 1 88 ? 4.112 -4.313 21.373 1.00 88.44 88 PRO A CA 1
ATOM 656 C C . PRO A 1 88 ? 5.577 -4.759 21.426 1.00 88.44 88 PRO A C 1
ATOM 658 O O . PRO A 1 88 ? 5.938 -5.815 20.907 1.00 88.44 88 PRO A O 1
ATOM 661 N N . HIS A 1 89 ? 6.405 -3.962 22.101 1.00 79.00 89 HIS A N 1
ATOM 662 C CA . HIS A 1 89 ? 7.844 -4.190 22.304 1.00 79.00 89 HIS A CA 1
ATOM 663 C C . HIS A 1 89 ? 8.738 -4.124 21.056 1.00 79.00 89 HIS A C 1
ATOM 665 O O . HIS A 1 89 ? 9.942 -4.312 21.190 1.00 79.00 89 HIS A O 1
ATOM 671 N N . MET A 1 90 ? 8.216 -3.758 19.883 1.00 65.62 90 MET A N 1
ATOM 672 C CA . MET A 1 90 ? 9.041 -3.441 18.705 1.00 65.62 90 MET A CA 1
ATOM 673 C C . MET A 1 90 ? 9.585 -2.000 18.762 1.00 65.62 90 MET A C 1
ATOM 675 O O . MET A 1 90 ? 9.610 -1.292 17.762 1.00 65.62 90 MET A O 1
ATOM 679 N N . GLY A 1 91 ? 9.958 -1.518 19.955 1.00 59.00 91 GLY A N 1
ATOM 680 C CA . GLY A 1 91 ? 10.304 -0.108 20.199 1.00 59.00 91 GLY A CA 1
ATOM 681 C C . GLY A 1 91 ? 11.435 0.415 19.307 1.00 59.00 91 GLY A C 1
ATOM 682 O O . GLY A 1 91 ? 11.389 1.570 18.885 1.00 59.00 91 GLY A O 1
ATOM 683 N N . ASP A 1 92 ? 12.386 -0.453 18.955 1.00 60.22 92 ASP A N 1
ATOM 684 C CA . ASP A 1 92 ? 13.467 -0.141 18.016 1.00 60.22 92 ASP A CA 1
ATOM 685 C C . ASP A 1 92 ? 12.957 -0.030 16.570 1.00 60.22 92 ASP A C 1
ATOM 687 O O . ASP A 1 92 ? 13.424 0.828 15.823 1.00 60.22 92 ASP A O 1
ATOM 691 N N . ASP A 1 93 ? 11.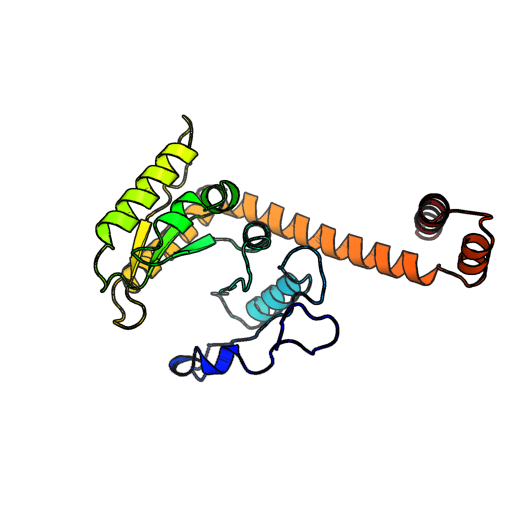944 -0.814 16.185 1.00 60.72 93 ASP A N 1
ATOM 692 C CA . ASP A 1 93 ? 11.349 -0.755 14.847 1.00 60.72 93 ASP A CA 1
ATOM 693 C C . ASP A 1 93 ? 10.527 0.517 14.649 1.00 60.72 93 ASP A C 1
ATOM 695 O O . ASP A 1 93 ? 10.565 1.076 13.561 1.00 60.72 93 ASP A O 1
ATOM 699 N N . ILE A 1 94 ? 9.858 1.036 15.692 1.00 63.22 94 ILE A N 1
ATOM 700 C CA . ILE A 1 94 ? 9.161 2.337 15.638 1.00 63.22 94 ILE A CA 1
ATOM 701 C C . ILE A 1 94 ? 10.161 3.477 15.394 1.00 63.22 94 ILE A C 1
ATOM 703 O O . ILE A 1 94 ? 9.866 4.408 14.648 1.00 63.22 94 ILE A O 1
ATOM 707 N N . GLN A 1 95 ? 11.359 3.406 15.986 1.00 58.41 95 GLN A N 1
ATOM 708 C CA . GLN A 1 95 ? 12.427 4.378 15.723 1.00 58.41 95 GLN A CA 1
ATOM 709 C C . GLN A 1 95 ? 13.103 4.160 14.362 1.00 58.41 95 GLN A C 1
ATOM 711 O O . GLN A 1 95 ? 13.522 5.126 13.724 1.00 58.41 95 GLN A O 1
ATOM 716 N N . ALA A 1 96 ? 13.182 2.910 13.899 1.00 59.41 96 ALA A N 1
ATOM 717 C CA . ALA A 1 96 ? 13.666 2.548 12.570 1.00 59.41 96 ALA A CA 1
ATOM 718 C C . ALA A 1 96 ? 12.612 2.742 11.463 1.00 59.41 96 ALA A C 1
ATOM 720 O O . ALA A 1 96 ? 12.942 2.590 10.280 1.00 59.41 96 ALA A O 1
ATOM 721 N N . MET A 1 97 ? 11.367 3.106 11.811 1.00 66.81 97 MET A N 1
ATOM 722 C CA . MET A 1 97 ? 10.334 3.457 10.842 1.00 66.81 97 MET A CA 1
ATOM 723 C C . MET A 1 97 ? 10.855 4.597 9.982 1.00 66.81 97 MET A C 1
ATOM 725 O O . MET A 1 97 ? 11.087 5.722 10.432 1.00 66.81 97 MET A O 1
ATOM 729 N N . LYS A 1 98 ? 11.023 4.305 8.696 1.00 64.19 98 LYS A N 1
ATOM 730 C CA . LYS A 1 98 ? 11.397 5.318 7.718 1.00 64.19 98 LYS A CA 1
ATOM 731 C C . LYS A 1 98 ? 10.307 6.384 7.715 1.00 64.19 98 LYS A C 1
ATOM 733 O O . LYS A 1 98 ? 9.126 6.042 7.643 1.00 64.19 98 LYS A O 1
ATOM 738 N N . ALA A 1 99 ? 10.702 7.659 7.713 1.00 67.12 99 ALA A N 1
ATOM 739 C CA . ALA A 1 99 ? 9.781 8.794 7.594 1.00 67.12 99 ALA A CA 1
ATOM 740 C C . ALA A 1 99 ? 8.704 8.561 6.511 1.00 67.12 99 ALA A C 1
ATOM 742 O O . ALA A 1 99 ? 7.529 8.827 6.740 1.00 67.12 99 ALA A O 1
ATOM 743 N N . GLY A 1 100 ? 9.075 7.912 5.399 1.00 73.44 100 GLY A N 1
ATOM 744 C CA . GLY A 1 100 ? 8.159 7.552 4.315 1.00 73.44 100 GLY A CA 1
ATOM 745 C C . GLY A 1 100 ? 6.952 6.685 4.707 1.00 73.44 100 GLY A C 1
ATOM 746 O O . GLY A 1 100 ? 5.873 6.930 4.183 1.00 73.44 100 GLY A O 1
ATOM 747 N N . VAL A 1 101 ? 7.073 5.720 5.630 1.00 77.81 101 VAL A N 1
ATOM 748 C CA . VAL A 1 101 ? 5.927 4.878 6.056 1.00 77.81 101 VAL A CA 1
ATOM 749 C C . VAL A 1 101 ? 4.967 5.683 6.933 1.00 77.81 101 VAL A C 1
ATOM 751 O O . VAL A 1 101 ? 3.749 5.626 6.761 1.00 77.81 101 VAL A O 1
ATOM 754 N N . MET A 1 102 ? 5.516 6.500 7.836 1.00 80.19 102 MET A N 1
ATOM 755 C CA . MET A 1 102 ? 4.722 7.390 8.690 1.00 80.19 102 MET A CA 1
ATOM 756 C C . MET A 1 102 ? 3.990 8.475 7.898 1.00 80.19 102 MET A C 1
ATOM 758 O O . MET A 1 102 ? 2.905 8.911 8.280 1.00 80.19 102 MET A O 1
ATOM 762 N N . GLU A 1 103 ? 4.571 8.917 6.785 1.00 80.31 103 GLU A N 1
ATOM 763 C CA . GLU A 1 103 ? 3.985 9.946 5.932 1.00 80.31 103 GLU A CA 1
ATOM 764 C C . GLU A 1 103 ? 2.742 9.466 5.179 1.00 80.31 103 GLU A C 1
ATOM 766 O O . GLU A 1 103 ? 1.806 10.262 5.008 1.00 80.31 103 GLU A O 1
ATOM 771 N N . ILE A 1 104 ? 2.732 8.198 4.754 1.00 84.69 104 ILE A N 1
ATOM 772 C CA . ILE A 1 104 ? 1.682 7.625 3.903 1.00 84.69 104 ILE A CA 1
ATOM 773 C C . ILE A 1 104 ? 0.589 6.884 4.678 1.00 84.69 104 ILE A C 1
ATOM 775 O O . ILE A 1 104 ? -0.496 6.714 4.136 1.00 84.69 104 ILE A O 1
ATOM 779 N N . GLY A 1 105 ? 0.846 6.443 5.913 1.00 90.12 105 GLY A N 1
ATOM 780 C CA . GLY A 1 105 ? -0.131 5.683 6.694 1.00 90.12 105 GLY A CA 1
ATOM 781 C C . GLY A 1 105 ? -1.375 6.500 7.053 1.00 90.12 105 GLY A C 1
ATOM 782 O O . GLY A 1 105 ? -1.285 7.598 7.613 1.00 90.12 105 GLY A O 1
ATOM 783 N N . ASP A 1 106 ? -2.546 5.936 6.770 1.00 93.69 106 ASP A N 1
ATOM 784 C CA . ASP A 1 106 ? -3.840 6.527 7.111 1.00 93.69 106 ASP A CA 1
ATOM 785 C C . ASP A 1 106 ? -4.338 6.052 8.474 1.00 93.69 106 ASP A C 1
ATOM 787 O O . ASP A 1 106 ? -5.060 6.796 9.131 1.00 93.69 106 ASP A O 1
ATOM 791 N N . CYS A 1 107 ? -3.905 4.871 8.931 1.00 95.25 107 CYS A N 1
ATOM 792 C CA . CYS A 1 107 ? -4.083 4.375 10.296 1.00 95.25 107 CYS A CA 1
ATOM 793 C C . CYS A 1 107 ? -2.928 3.447 10.718 1.00 95.25 107 CYS A C 1
ATOM 795 O O . CYS A 1 107 ? -2.265 2.827 9.881 1.00 95.25 107 CYS A O 1
ATOM 797 N N . PHE A 1 108 ? -2.679 3.365 12.027 1.00 93.75 108 PHE A N 1
ATOM 798 C CA . PHE A 1 108 ? -1.596 2.567 12.609 1.00 93.75 108 PHE A CA 1
ATOM 799 C C . PHE A 1 108 ? -2.148 1.637 13.683 1.00 93.75 108 PHE A C 1
ATOM 801 O O . PHE A 1 108 ? -2.807 2.077 14.624 1.00 93.75 108 PHE A O 1
ATOM 808 N N . ILE A 1 109 ? -1.863 0.347 13.554 1.00 95.25 109 ILE A N 1
ATOM 809 C CA . ILE A 1 109 ? -2.436 -0.701 14.389 1.00 95.25 109 ILE A CA 1
ATOM 810 C C . ILE A 1 109 ? -1.336 -1.405 15.169 1.00 95.25 109 ILE A C 1
ATOM 812 O O . ILE A 1 109 ? -0.379 -1.920 14.597 1.00 95.25 109 ILE A O 1
ATOM 816 N N . VAL A 1 110 ? -1.496 -1.463 16.487 1.00 94.69 110 VAL A N 1
ATOM 817 C CA . VAL A 1 110 ? -0.664 -2.270 17.383 1.00 94.69 110 VAL A CA 1
ATOM 818 C C . VAL A 1 110 ? -1.387 -3.597 17.618 1.00 94.69 110 VAL A C 1
ATOM 820 O O . VAL A 1 110 ? -2.239 -3.697 18.497 1.00 94.69 110 VAL A O 1
ATOM 823 N N . ASN A 1 111 ? -1.091 -4.602 16.797 1.00 94.94 111 ASN A N 1
ATOM 824 C CA . ASN A 1 111 ? -1.621 -5.958 16.939 1.00 94.94 111 ASN A CA 1
ATOM 825 C C . ASN A 1 111 ? -0.905 -6.723 18.070 1.00 94.94 111 ASN A C 1
ATOM 827 O O . ASN A 1 111 ? 0.214 -6.382 18.437 1.00 94.94 111 ASN A O 1
ATOM 831 N N . LYS A 1 112 ? -1.507 -7.795 18.594 1.00 94.31 112 LYS A N 1
ATOM 832 C CA . LYS A 1 112 ? -1.096 -8.484 19.836 1.00 94.31 112 LYS A CA 1
ATOM 833 C C . LYS A 1 112 ? -1.204 -7.585 21.072 1.00 94.31 112 LYS A C 1
ATOM 835 O O . LYS A 1 112 ? -0.354 -7.612 21.960 1.00 94.31 112 LYS A O 1
ATOM 840 N N . ALA A 1 113 ? -2.237 -6.749 21.107 1.00 92.69 113 ALA A N 1
ATOM 841 C CA . ALA A 1 113 ? -2.535 -5.826 22.198 1.00 92.69 113 ALA A CA 1
ATOM 842 C C . ALA A 1 113 ? -2.954 -6.526 23.508 1.00 92.69 113 ALA A C 1
ATOM 844 O O . ALA A 1 113 ? -3.060 -5.862 24.535 1.00 92.69 113 ALA A O 1
ATOM 845 N N . ASP A 1 114 ? -3.162 -7.842 23.475 1.00 92.75 114 ASP A N 1
ATOM 846 C CA . ASP A 1 114 ? -3.289 -8.721 24.643 1.00 92.75 114 ASP A CA 1
ATOM 847 C C . ASP A 1 114 ? -1.966 -8.890 25.418 1.00 92.75 114 ASP A C 1
ATOM 849 O O . ASP A 1 114 ? -1.963 -9.294 26.581 1.00 92.75 114 ASP A O 1
ATOM 853 N N . LEU A 1 115 ? -0.831 -8.547 24.800 1.00 92.06 115 LEU A N 1
ATOM 854 C CA . LEU A 1 115 ? 0.478 -8.562 25.443 1.00 92.06 115 LEU A CA 1
ATOM 855 C C . LEU A 1 115 ? 0.754 -7.256 26.201 1.00 92.06 115 LEU A C 1
ATOM 857 O O . LEU A 1 115 ? 0.232 -6.183 25.884 1.00 92.06 115 LEU A O 1
ATOM 861 N N . ALA A 1 116 ? 1.658 -7.331 27.182 1.00 90.56 116 ALA A N 1
ATOM 862 C CA . ALA A 1 116 ? 2.170 -6.149 27.872 1.00 90.56 116 ALA A CA 1
ATOM 863 C C . ALA A 1 116 ? 2.768 -5.126 26.880 1.00 90.56 116 ALA A C 1
ATOM 865 O O . ALA A 1 116 ? 3.101 -5.449 25.743 1.00 90.56 116 ALA A O 1
ATOM 866 N N . GLY A 1 117 ? 2.910 -3.868 27.298 1.00 88.88 117 GLY A N 1
ATOM 867 C CA . GLY A 1 117 ? 3.570 -2.841 26.482 1.00 88.88 117 GLY A CA 1
ATOM 868 C C . GLY A 1 117 ? 2.721 -2.232 25.357 1.00 88.88 117 GLY A C 1
ATOM 869 O O . GLY A 1 117 ? 3.198 -1.305 24.702 1.00 88.88 117 GLY A O 1
ATOM 870 N N . LYS A 1 118 ? 1.467 -2.672 25.166 1.00 91.06 118 LYS A N 1
ATOM 871 C CA . LYS A 1 118 ? 0.479 -2.059 24.256 1.00 91.06 118 LYS A CA 1
ATOM 872 C C . LYS A 1 118 ? 0.393 -0.540 24.423 1.00 91.06 118 LYS A C 1
ATOM 874 O O . LYS A 1 118 ? 0.583 0.192 23.456 1.00 91.06 118 LYS A O 1
ATOM 879 N N . ASP A 1 119 ? 0.116 -0.067 25.638 1.00 91.75 119 ASP A N 1
ATOM 880 C CA . ASP A 1 119 ? -0.155 1.358 25.880 1.00 91.75 119 ASP A CA 1
ATOM 881 C C . ASP A 1 119 ? 1.069 2.225 25.582 1.00 91.75 119 ASP A C 1
ATOM 883 O O . ASP A 1 119 ? 0.950 3.305 25.001 1.00 91.75 119 ASP A O 1
ATOM 887 N N . LYS A 1 120 ? 2.261 1.708 25.904 1.00 91.12 120 LYS A N 1
ATOM 888 C CA . LYS A 1 120 ? 3.527 2.348 25.552 1.00 91.12 120 LYS A CA 1
ATOM 889 C C . LYS A 1 120 ? 3.702 2.423 24.034 1.00 91.12 120 LYS A C 1
ATOM 891 O O . LYS A 1 120 ? 3.945 3.507 23.524 1.00 91.12 120 LYS A O 1
ATOM 896 N N . ALA A 1 121 ? 3.504 1.321 23.309 1.00 90.00 121 ALA A N 1
ATOM 897 C CA . ALA A 1 121 ? 3.632 1.301 21.850 1.00 90.00 121 ALA A CA 1
ATOM 898 C C . ALA A 1 121 ? 2.650 2.265 21.157 1.00 90.00 121 ALA A C 1
ATOM 900 O O . ALA A 1 121 ? 3.033 2.995 20.245 1.00 90.00 121 ALA A O 1
ATOM 901 N N . ILE A 1 122 ? 1.397 2.323 21.625 1.00 91.88 122 ILE A N 1
ATOM 902 C CA . ILE A 1 122 ? 0.398 3.281 21.126 1.00 91.88 122 ILE A CA 1
ATOM 903 C C . ILE A 1 122 ? 0.844 4.723 21.403 1.00 91.88 122 ILE A C 1
ATOM 905 O O . ILE A 1 122 ? 0.754 5.577 20.519 1.00 91.88 122 ILE A O 1
ATOM 909 N N . SER A 1 123 ? 1.326 5.005 22.616 1.00 90.88 123 SER A N 1
ATOM 910 C CA . SER A 1 123 ? 1.825 6.332 22.992 1.00 90.88 123 SER A CA 1
ATOM 911 C C . SER A 1 123 ? 3.031 6.757 22.150 1.00 90.88 123 SER A C 1
ATOM 913 O O . SER A 1 123 ? 3.083 7.896 21.674 1.00 90.88 123 SER A O 1
ATOM 915 N N . ASP A 1 124 ? 3.979 5.847 21.933 1.00 88.44 124 ASP A N 1
ATOM 916 C CA . ASP A 1 124 ? 5.191 6.095 21.151 1.00 88.44 124 ASP A CA 1
ATOM 917 C C . ASP A 1 124 ? 4.833 6.396 19.685 1.00 88.44 124 ASP A C 1
ATOM 919 O O . ASP A 1 124 ? 5.280 7.405 19.138 1.00 88.44 124 ASP A O 1
ATOM 923 N N . LEU A 1 125 ? 3.929 5.613 19.078 1.00 88.81 125 LEU A N 1
ATOM 924 C CA . LEU A 1 125 ? 3.424 5.865 17.721 1.00 88.81 125 LEU A CA 1
ATOM 925 C C . LEU A 1 125 ? 2.700 7.210 17.599 1.00 88.81 125 LEU A C 1
ATOM 927 O O . LEU A 1 125 ? 2.955 7.966 16.663 1.00 88.81 125 LEU A O 1
ATOM 931 N N . ARG A 1 126 ? 1.813 7.549 18.543 1.00 90.06 126 ARG A N 1
ATOM 932 C CA . ARG A 1 126 ? 1.114 8.849 18.537 1.00 90.06 126 ARG A CA 1
ATOM 933 C C . ARG A 1 126 ? 2.095 10.015 18.627 1.00 90.06 126 ARG A C 1
ATOM 935 O O . ARG A 1 126 ? 1.929 11.016 17.925 1.00 90.06 126 ARG A O 1
ATOM 942 N N . SER A 1 127 ? 3.127 9.872 19.454 1.00 87.06 127 SER A N 1
ATOM 943 C CA . SER A 1 127 ? 4.188 10.871 19.601 1.00 87.06 127 SER A CA 1
ATOM 944 C C . SER A 1 127 ? 4.981 11.022 18.302 1.00 87.06 127 SER A C 1
ATOM 946 O O . SER A 1 127 ? 5.164 12.138 17.817 1.00 87.06 127 SER A O 1
ATOM 948 N N . ALA A 1 128 ? 5.372 9.906 17.685 1.00 84.62 128 ALA A N 1
ATOM 949 C CA . ALA A 1 128 ? 6.105 9.888 16.425 1.00 84.62 128 ALA A CA 1
ATOM 950 C C . ALA A 1 128 ? 5.298 10.536 15.281 1.00 84.62 128 ALA A C 1
ATOM 952 O O . ALA A 1 128 ? 5.801 11.417 14.578 1.00 84.62 128 ALA A O 1
ATOM 953 N N . LEU A 1 129 ? 4.014 10.186 15.146 1.00 85.06 129 LEU A N 1
ATOM 954 C CA . LEU A 1 129 ? 3.111 10.794 14.164 1.00 85.06 129 LEU A CA 1
ATOM 955 C C . LEU A 1 129 ? 2.925 12.295 14.399 1.00 85.06 129 LEU A C 1
ATOM 957 O O . LEU A 1 129 ? 2.806 13.054 13.439 1.00 85.06 129 LEU A O 1
ATOM 961 N N . SER A 1 130 ? 2.906 12.739 15.656 1.00 82.81 130 SER A N 1
ATOM 962 C CA . SER A 1 130 ? 2.789 14.162 15.992 1.00 82.81 130 SER A CA 1
ATOM 963 C C . SER A 1 130 ? 4.034 14.947 15.574 1.00 82.81 130 SER A C 1
ATOM 965 O O . SER A 1 130 ? 3.909 16.036 15.019 1.00 82.81 130 SER A O 1
ATOM 967 N N . LEU A 1 131 ? 5.229 14.375 15.759 1.00 77.88 131 LEU A N 1
ATOM 968 C CA . LEU A 1 131 ? 6.495 14.977 15.324 1.00 77.88 131 LEU A CA 1
ATOM 969 C C . LEU A 1 131 ? 6.608 15.054 13.792 1.00 77.88 131 LEU A C 1
ATOM 971 O O . LEU A 1 131 ? 7.071 16.061 13.259 1.00 77.88 131 LEU A O 1
ATOM 975 N N . GLY A 1 132 ? 6.144 14.023 13.078 1.00 70.31 132 GLY A N 1
ATOM 976 C CA . GLY A 1 132 ? 6.177 13.971 11.612 1.00 70.31 132 GLY A CA 1
ATOM 977 C C . GLY A 1 132 ? 5.194 14.917 10.905 1.00 70.31 132 GLY A C 1
ATOM 978 O O . GLY A 1 132 ? 5.388 15.237 9.734 1.00 70.31 132 GLY A O 1
ATOM 979 N N . ARG A 1 133 ? 4.145 15.403 11.587 1.00 64.25 133 ARG A N 1
ATOM 980 C CA . ARG A 1 133 ? 3.101 16.263 10.984 1.00 64.25 133 ARG A CA 1
ATOM 981 C C . ARG A 1 133 ? 3.571 17.686 10.648 1.00 64.25 133 ARG A C 1
ATOM 983 O O . ARG A 1 133 ? 2.906 18.372 9.869 1.00 64.25 133 ARG A O 1
ATOM 990 N N . GLY A 1 134 ? 4.701 18.148 11.187 1.00 58.31 134 GLY A N 1
ATOM 991 C CA . GLY A 1 134 ? 5.091 19.557 11.084 1.00 58.31 134 GLY A CA 1
ATOM 992 C C . GLY A 1 134 ? 3.995 20.503 11.613 1.00 58.31 134 GLY A C 1
ATOM 993 O O . GLY A 1 134 ? 3.075 20.093 12.312 1.00 58.31 134 GLY A O 1
ATOM 994 N N . HIS A 1 135 ? 4.062 21.794 11.274 1.00 50.91 135 HIS A N 1
ATOM 995 C CA . HIS A 1 135 ? 3.127 22.813 11.793 1.00 50.91 135 HIS A CA 1
ATOM 996 C C . HIS A 1 135 ? 1.806 22.928 11.005 1.00 50.91 135 HIS A C 1
ATOM 998 O O . HIS A 1 135 ? 1.035 23.859 11.240 1.00 50.91 135 HIS A O 1
ATOM 1004 N N . LYS A 1 136 ? 1.535 22.041 10.036 1.00 53.31 136 LYS A N 1
ATOM 1005 C CA . LYS A 1 136 ? 0.306 22.098 9.229 1.00 53.31 136 LYS A CA 1
ATOM 1006 C C . LYS A 1 136 ? -0.622 20.938 9.592 1.00 53.31 136 LYS A C 1
ATOM 1008 O O . LYS A 1 136 ? -0.216 19.789 9.439 1.00 53.31 136 LYS A O 1
ATOM 1013 N N . PRO A 1 137 ? -1.870 21.202 10.014 1.00 58.22 137 PRO A N 1
ATOM 1014 C CA . PRO A 1 137 ? -2.827 20.132 10.252 1.00 58.22 137 PRO A CA 1
ATOM 1015 C C . PRO A 1 137 ? -3.104 19.376 8.943 1.00 58.22 137 PRO A C 1
ATOM 1017 O O . PRO A 1 137 ? -3.451 19.984 7.926 1.00 58.22 137 PRO A O 1
ATOM 1020 N N . LYS A 1 138 ? -2.941 18.044 8.957 1.00 67.38 138 LYS A N 1
ATOM 1021 C CA . LYS A 1 138 ? -3.503 17.177 7.911 1.00 67.38 138 LYS A CA 1
ATOM 1022 C C . LYS A 1 138 ? -5.036 17.190 8.057 1.00 67.38 138 LYS A C 1
ATOM 1024 O O . LYS A 1 138 ? -5.516 17.161 9.188 1.00 67.38 138 LYS A O 1
ATOM 1029 N N . PRO A 1 139 ? -5.809 17.205 6.955 1.00 81.31 139 PRO A N 1
ATOM 1030 C CA . PRO A 1 139 ? -7.273 17.153 7.035 1.00 81.31 139 PRO A CA 1
ATOM 1031 C C . PRO A 1 139 ? -7.823 15.841 7.622 1.00 81.31 139 PRO A C 1
ATOM 1033 O O . PRO A 1 139 ? -8.942 15.832 8.122 1.00 81.31 139 PRO A O 1
ATOM 1036 N N . TRP A 1 140 ? -7.042 14.755 7.569 1.00 91.25 140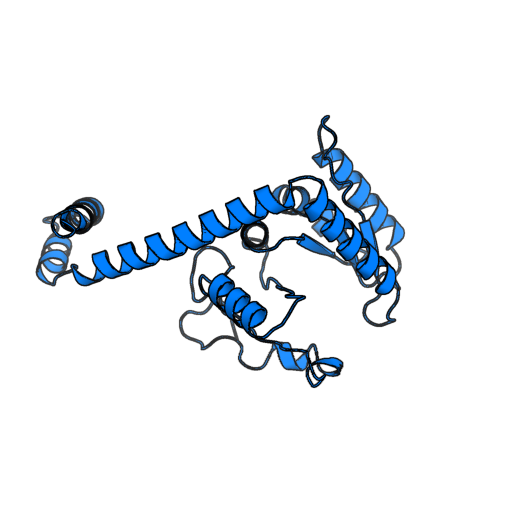 TRP A N 1
ATOM 1037 C CA . TRP A 1 140 ? -7.326 13.484 8.236 1.00 91.25 140 TRP A CA 1
ATOM 1038 C C . TRP A 1 140 ? -6.448 13.327 9.477 1.00 91.25 140 TRP A C 1
ATOM 1040 O O . TRP A 1 140 ? -5.218 13.435 9.397 1.00 91.25 140 TRP A O 1
ATOM 1050 N N . GLU A 1 141 ? -7.075 13.060 10.619 1.00 89.94 141 GLU A N 1
ATOM 1051 C CA . GLU A 1 141 ? -6.370 12.710 11.843 1.00 89.94 141 GLU A CA 1
ATOM 1052 C C . GLU A 1 141 ? -6.095 11.208 11.856 1.00 89.94 141 GLU A C 1
ATOM 1054 O O . GLU A 1 141 ? -6.966 10.413 12.176 1.00 89.94 141 GLU A O 1
ATOM 1059 N N . THR A 1 142 ? -4.864 10.830 11.513 1.00 92.50 142 THR A N 1
ATOM 1060 C CA . THR A 1 142 ? -4.411 9.434 11.496 1.00 92.50 142 THR A CA 1
ATOM 1061 C C . THR A 1 142 ? -4.604 8.768 12.872 1.00 92.50 142 THR A C 1
ATOM 1063 O O . THR A 1 142 ? -3.886 9.148 13.809 1.00 92.50 142 THR A O 1
ATOM 1066 N N . PRO A 1 143 ? -5.515 7.784 13.017 1.00 95.31 143 PRO A N 1
ATOM 1067 C CA . PRO A 1 143 ? -5.754 7.102 14.277 1.00 95.31 143 PRO A CA 1
ATOM 1068 C C . PRO A 1 143 ? -4.687 6.039 14.559 1.00 95.31 143 PRO A C 1
ATOM 1070 O O . PRO A 1 143 ? -4.090 5.451 13.651 1.00 95.31 143 PRO A O 1
ATOM 1073 N N . VAL A 1 144 ? -4.483 5.785 15.854 1.00 94.94 144 VAL A N 1
ATOM 1074 C CA . VAL A 1 144 ? -3.653 4.691 16.373 1.00 94.94 144 VAL A CA 1
ATOM 1075 C C . VAL A 1 144 ? -4.504 3.847 17.314 1.00 94.94 144 VAL A C 1
ATOM 1077 O O . VAL A 1 144 ? -4.974 4.376 18.330 1.00 94.94 144 VAL A O 1
ATOM 1080 N N . ALA A 1 145 ? -4.675 2.566 16.988 1.00 96.06 145 ALA A N 1
ATOM 1081 C CA . ALA A 1 145 ? -5.523 1.627 17.725 1.00 96.06 145 ALA A CA 1
ATOM 1082 C C . ALA A 1 145 ? -4.787 0.314 18.034 1.00 96.06 145 ALA A C 1
ATOM 1084 O O . ALA A 1 145 ? -3.807 -0.039 17.379 1.00 96.06 145 ALA A O 1
ATOM 1085 N N . GLY A 1 146 ? -5.246 -0.403 19.060 1.00 96.19 146 GLY A N 1
ATOM 1086 C CA . GLY A 1 146 ? -4.706 -1.707 19.443 1.00 96.19 146 GLY A CA 1
ATOM 1087 C C . GLY A 1 146 ? -5.659 -2.831 19.059 1.00 96.19 146 GLY A C 1
ATOM 1088 O O . GLY A 1 146 ? -6.861 -2.697 19.257 1.00 96.19 146 GLY A O 1
ATOM 1089 N N . THR A 1 147 ? -5.130 -3.943 18.555 1.00 97.44 147 THR A N 1
ATOM 1090 C CA . THR A 1 147 ? -5.921 -5.135 18.214 1.00 97.44 147 THR A CA 1
ATOM 1091 C C . THR A 1 147 ? -5.290 -6.398 18.788 1.00 97.44 147 THR A C 1
ATOM 1093 O O . THR A 1 147 ? -4.075 -6.474 18.969 1.00 97.44 147 THR A O 1
ATOM 1096 N N . SER A 1 148 ? -6.101 -7.414 19.064 1.00 96.38 148 SER A N 1
ATOM 1097 C CA . SER A 1 148 ? -5.628 -8.788 19.222 1.00 96.38 148 SER A CA 1
ATOM 1098 C C . SER A 1 148 ? -6.314 -9.644 18.172 1.00 96.38 148 SER A C 1
ATOM 1100 O O . SER A 1 148 ? -7.449 -10.076 18.352 1.00 96.38 148 SER A O 1
ATOM 1102 N N . ALA A 1 149 ? -5.625 -9.883 17.053 1.00 92.12 149 ALA A N 1
ATOM 1103 C CA . ALA A 1 149 ? -6.181 -10.677 15.960 1.00 92.12 149 ALA A CA 1
ATOM 1104 C C . ALA A 1 149 ? -6.574 -12.099 16.397 1.00 92.12 149 ALA A C 1
ATOM 1106 O O . ALA A 1 149 ? -7.550 -12.637 15.891 1.00 92.12 149 ALA A O 1
ATOM 1107 N N . LEU A 1 150 ? -5.843 -12.691 17.351 1.00 90.75 150 LEU A N 1
ATOM 1108 C CA . LEU A 1 150 ? -6.129 -14.040 17.849 1.00 90.75 150 LEU A CA 1
ATOM 1109 C C . LEU A 1 150 ? -7.350 -14.074 18.778 1.00 90.75 150 LEU A C 1
ATOM 1111 O O . LEU A 1 150 ? -8.123 -15.023 18.726 1.00 90.75 150 LEU A O 1
ATOM 1115 N N . ALA A 1 151 ? -7.519 -13.055 19.626 1.00 92.62 151 ALA A N 1
ATOM 1116 C CA . ALA A 1 151 ? -8.656 -12.964 20.543 1.00 92.62 151 ALA A CA 1
ATOM 1117 C C . ALA A 1 151 ? -9.892 -12.289 19.915 1.00 92.62 151 ALA A C 1
ATOM 1119 O O . ALA A 1 151 ? -10.955 -12.261 20.529 1.00 92.62 151 ALA A O 1
ATOM 1120 N N . GLY A 1 152 ? -9.765 -11.725 18.708 1.00 92.56 152 GLY A N 1
ATOM 1121 C CA . GLY A 1 152 ? -10.818 -10.952 18.041 1.00 92.56 152 GLY A CA 1
ATOM 1122 C C . GLY A 1 152 ? -11.035 -9.546 18.620 1.00 92.56 152 GLY A C 1
ATOM 1123 O O . GLY A 1 152 ? -11.976 -8.854 18.235 1.00 92.56 152 GLY A O 1
ATOM 1124 N N . GLU A 1 153 ? -10.176 -9.089 19.532 1.00 96.00 153 GLU A N 1
ATOM 1125 C CA . GLU A 1 153 ? -10.332 -7.802 20.212 1.00 96.00 153 GLU A CA 1
ATOM 1126 C C . GLU A 1 153 ? -9.885 -6.628 19.330 1.00 96.00 153 GLU A C 1
ATOM 1128 O O . GLU A 1 153 ? -8.860 -6.689 18.645 1.00 96.00 153 GLU A O 1
ATOM 1133 N N . GLY A 1 154 ? -10.643 -5.528 19.360 1.00 95.69 154 GLY A N 1
ATOM 1134 C CA . GLY A 1 154 ? -10.347 -4.310 18.593 1.00 95.69 154 GLY A CA 1
ATOM 1135 C C . GLY A 1 154 ? -10.625 -4.412 17.087 1.00 95.69 154 GLY A C 1
ATOM 1136 O O . GLY A 1 154 ? -10.471 -3.424 16.375 1.00 95.69 154 GLY A O 1
ATOM 1137 N N . ILE A 1 155 ? -11.072 -5.569 16.581 1.00 95.75 155 ILE A N 1
ATOM 1138 C CA . ILE A 1 155 ? -11.358 -5.768 15.149 1.00 95.75 155 ILE A CA 1
ATOM 1139 C C . ILE A 1 155 ? -12.564 -4.936 14.687 1.00 95.75 155 ILE A C 1
ATOM 1141 O O . ILE A 1 155 ? -12.528 -4.357 13.604 1.00 95.75 155 ILE A O 1
ATOM 1145 N N . GLU A 1 156 ? -13.608 -4.808 15.513 1.00 96.50 156 GLU A N 1
ATOM 1146 C CA . GLU A 1 156 ? -14.762 -3.951 15.194 1.00 96.50 156 GLU A CA 1
ATOM 1147 C C . GLU A 1 156 ? -14.377 -2.461 15.161 1.00 96.50 156 GLU A C 1
ATOM 1149 O O . GLU A 1 156 ? -14.816 -1.719 14.284 1.00 96.50 156 GLU A O 1
ATOM 1154 N N . GLU A 1 157 ? -13.523 -2.020 16.090 1.00 96.50 157 GLU A N 1
ATOM 1155 C CA . GLU A 1 157 ? -12.993 -0.651 16.112 1.00 96.50 157 GLU A CA 1
ATOM 1156 C C . GLU A 1 157 ? -12.126 -0.372 14.880 1.00 96.50 157 GLU A C 1
ATOM 1158 O O . GLU A 1 157 ? -12.281 0.668 14.242 1.00 96.50 157 GLU A O 1
ATOM 1163 N N . LEU A 1 158 ? -11.275 -1.327 14.491 1.00 97.19 158 LEU A N 1
ATOM 1164 C CA . LEU A 1 158 ? -10.524 -1.252 13.241 1.00 97.19 158 LEU A CA 1
ATOM 1165 C C . LEU A 1 158 ? -11.460 -1.122 12.029 1.00 97.19 158 LEU A C 1
ATOM 1167 O O . LEU A 1 158 ? -11.211 -0.290 11.162 1.00 97.19 158 LEU A O 1
ATOM 1171 N N . GLY A 1 159 ? -12.552 -1.890 11.981 1.00 97.12 159 GLY A N 1
ATOM 1172 C CA . GLY A 1 159 ? -13.567 -1.762 10.932 1.00 97.12 159 GLY A CA 1
ATOM 1173 C C . GLY A 1 159 ? -14.122 -0.338 10.829 1.00 97.12 159 GLY A C 1
ATOM 1174 O O . GLY A 1 159 ? -14.121 0.238 9.745 1.00 97.12 159 GLY A O 1
ATOM 1175 N N . LYS A 1 160 ? -14.488 0.264 11.968 1.00 97.81 160 LYS A N 1
ATOM 1176 C CA . LYS A 1 160 ? -14.984 1.651 12.029 1.00 97.81 160 LYS A CA 1
ATOM 1177 C C . LYS A 1 160 ? -13.946 2.662 11.546 1.00 97.81 160 LYS A C 1
ATOM 1179 O O . LYS A 1 160 ? -14.284 3.543 10.770 1.00 97.81 160 LYS A O 1
ATOM 1184 N N . ILE A 1 161 ? -12.679 2.500 11.931 1.00 98.00 161 ILE A N 1
ATOM 1185 C CA . ILE A 1 161 ? -11.581 3.358 11.457 1.00 98.00 161 ILE A CA 1
ATOM 1186 C C . ILE A 1 161 ? -11.463 3.328 9.925 1.00 98.00 161 ILE A C 1
ATOM 1188 O O . ILE A 1 161 ? -11.250 4.369 9.299 1.00 98.00 161 ILE A O 1
ATOM 1192 N N . LEU A 1 162 ? -11.579 2.142 9.321 1.00 97.25 162 LEU A N 1
ATOM 1193 C CA . LEU A 1 162 ? -11.506 1.984 7.867 1.00 97.25 162 LEU A CA 1
ATOM 1194 C C . LEU A 1 162 ? -12.722 2.609 7.170 1.00 97.25 162 LEU A C 1
ATOM 1196 O O . LEU A 1 162 ? -12.547 3.301 6.166 1.00 97.25 162 LEU A O 1
ATOM 1200 N N . ASP A 1 163 ? -13.924 2.416 7.718 1.00 97.19 163 ASP A N 1
ATOM 1201 C CA . ASP A 1 163 ? -15.158 3.012 7.196 1.00 97.19 163 ASP A CA 1
ATOM 1202 C C . ASP A 1 163 ? -15.129 4.554 7.309 1.00 97.19 163 ASP A C 1
ATOM 1204 O O . ASP A 1 163 ? -15.411 5.254 6.336 1.00 97.19 163 ASP A O 1
ATOM 1208 N N . ASP A 1 164 ? -14.672 5.102 8.440 1.00 97.62 164 ASP A N 1
ATOM 1209 C CA . ASP A 1 164 ? -14.520 6.550 8.645 1.00 97.62 164 ASP A CA 1
ATOM 1210 C C . ASP A 1 164 ? -13.530 7.170 7.645 1.00 97.62 164 ASP A C 1
ATOM 1212 O O . ASP A 1 164 ? -13.741 8.282 7.138 1.00 97.62 164 ASP A O 1
ATOM 1216 N N . HIS A 1 165 ? -12.433 6.463 7.342 1.00 97.56 165 HIS A N 1
ATOM 1217 C CA . HIS A 1 165 ? -11.472 6.925 6.343 1.00 97.56 165 HIS A CA 1
ATOM 1218 C C . HIS A 1 165 ? -12.064 6.866 4.932 1.00 97.56 165 HIS A C 1
ATOM 1220 O O . HIS A 1 165 ? -11.880 7.803 4.151 1.00 97.56 165 HIS A O 1
ATOM 1226 N N . TRP A 1 166 ? -12.819 5.815 4.609 1.00 96.31 166 TRP A N 1
ATOM 1227 C CA . TRP A 1 166 ? -13.534 5.706 3.338 1.00 96.31 166 TRP A CA 1
ATOM 1228 C C . TRP A 1 166 ? -14.508 6.877 3.130 1.00 96.31 166 TRP A C 1
ATOM 1230 O O . TRP A 1 166 ? -14.474 7.548 2.092 1.00 96.31 166 TRP A O 1
ATOM 1240 N N . ASP A 1 167 ? -15.292 7.214 4.154 1.00 96.88 167 ASP A N 1
ATOM 1241 C CA . ASP A 1 167 ? -16.195 8.368 4.140 1.00 96.88 167 ASP A CA 1
ATOM 1242 C C . ASP A 1 167 ? -15.437 9.694 4.006 1.00 96.88 167 ASP A C 1
ATOM 1244 O O . ASP A 1 167 ? -15.847 10.604 3.272 1.00 96.88 167 ASP A O 1
ATOM 1248 N N . TYR A 1 168 ? -14.289 9.821 4.678 1.00 96.88 168 TYR A N 1
ATOM 1249 C CA . TYR A 1 168 ? -13.391 10.957 4.500 1.00 96.88 168 TYR A CA 1
ATOM 1250 C C . TYR A 1 168 ? -12.903 11.093 3.050 1.00 96.88 168 TYR A C 1
ATOM 1252 O O . TYR A 1 168 ? -12.947 12.202 2.503 1.00 96.88 168 TYR A O 1
ATOM 1260 N N . LEU A 1 169 ? -12.475 10.007 2.402 1.00 96.12 169 LEU A N 1
ATOM 1261 C CA . LEU A 1 169 ? -12.022 10.031 1.008 1.00 96.12 169 LEU A CA 1
ATOM 1262 C C . LEU A 1 169 ? -13.138 10.484 0.060 1.00 96.12 169 LEU A C 1
ATOM 1264 O O . LEU A 1 169 ? -12.872 11.269 -0.858 1.00 96.12 169 LEU A O 1
ATOM 1268 N N . ALA A 1 170 ? -14.376 10.054 0.318 1.00 95.31 170 ALA A N 1
ATOM 1269 C CA . ALA A 1 170 ? -15.547 10.434 -0.464 1.00 95.31 170 ALA A CA 1
ATOM 1270 C C . ALA A 1 170 ? -15.887 11.932 -0.338 1.00 95.31 170 ALA A C 1
ATOM 1272 O O . ALA A 1 170 ? -16.191 12.583 -1.340 1.00 95.31 170 ALA A O 1
ATOM 1273 N N . ARG A 1 171 ? -15.801 12.506 0.872 1.00 95.62 171 ARG A N 1
ATOM 1274 C CA . ARG A 1 171 ? -16.257 13.886 1.150 1.00 95.62 171 ARG A CA 1
ATOM 1275 C C . ARG A 1 171 ? -15.193 14.978 1.007 1.00 95.62 171 ARG A C 1
ATOM 1277 O O . ARG A 1 171 ? -15.539 16.137 0.799 1.00 95.62 171 ARG A O 1
ATOM 1284 N N . SER A 1 172 ? -13.908 14.647 1.141 1.00 94.25 172 SER A N 1
ATOM 1285 C CA . SER A 1 172 ? -12.818 15.641 1.225 1.00 94.25 172 SER A CA 1
ATOM 1286 C C . SER A 1 172 ? -12.182 16.012 -0.120 1.00 94.25 172 SER A C 1
ATOM 1288 O O . SER A 1 172 ? -11.356 16.921 -0.188 1.00 94.25 172 SER A O 1
ATOM 1290 N N . GLY A 1 173 ? -12.515 15.290 -1.195 1.00 93.38 173 GLY A N 1
ATOM 1291 C CA . GLY A 1 173 ? -11.823 15.385 -2.486 1.00 93.38 173 GLY A CA 1
ATOM 1292 C C . GLY A 1 173 ? -10.469 14.661 -2.524 1.00 93.38 173 GLY A C 1
ATOM 1293 O O . GLY A 1 173 ? -9.907 14.488 -3.610 1.00 93.38 173 GLY A O 1
ATOM 1294 N N . GLU A 1 174 ? -9.976 14.182 -1.376 1.00 93.06 174 GLU A N 1
ATOM 1295 C CA . GLU A 1 174 ? -8.751 13.390 -1.265 1.00 93.06 174 GLU A CA 1
ATOM 1296 C C . GLU A 1 174 ? -8.858 12.079 -2.047 1.00 93.06 174 GLU A C 1
ATOM 1298 O O . GLU A 1 174 ? -7.936 11.749 -2.790 1.00 93.06 174 GLU A O 1
ATOM 1303 N N . GLY A 1 175 ? -10.005 11.389 -1.992 1.00 94.44 175 GLY A N 1
ATOM 1304 C CA . GLY A 1 175 ? -10.227 10.163 -2.764 1.00 94.44 175 GLY A CA 1
ATOM 1305 C C . GLY A 1 175 ? -10.048 10.389 -4.266 1.00 94.44 175 GLY A C 1
ATOM 1306 O O . GLY A 1 175 ? -9.292 9.684 -4.928 1.00 94.44 175 GLY A O 1
ATOM 1307 N N . ARG A 1 176 ? -10.626 11.469 -4.813 1.00 95.12 176 ARG A N 1
ATOM 1308 C CA . ARG A 1 176 ? -10.443 11.831 -6.232 1.00 95.12 176 ARG A CA 1
ATOM 1309 C C . ARG A 1 176 ? -8.988 12.173 -6.561 1.00 95.12 176 ARG A C 1
ATOM 1311 O O . ARG A 1 176 ? -8.541 11.921 -7.682 1.00 95.12 176 ARG A O 1
ATOM 1318 N N . ARG A 1 177 ? -8.252 12.782 -5.625 1.00 94.00 177 ARG A N 1
ATOM 1319 C CA . ARG A 1 177 ? -6.821 13.076 -5.788 1.00 94.00 177 ARG A CA 1
ATOM 1320 C C . ARG A 1 177 ? -6.006 11.785 -5.860 1.00 94.00 177 ARG A C 1
ATOM 1322 O O . ARG A 1 177 ? -5.201 11.655 -6.782 1.00 94.00 177 ARG A O 1
ATOM 1329 N N . ARG A 1 178 ? -6.237 10.848 -4.934 1.00 92.81 178 ARG A N 1
ATOM 1330 C CA . ARG A 1 178 ? -5.564 9.541 -4.888 1.00 92.81 178 ARG A CA 1
ATOM 1331 C C . ARG A 1 178 ? -5.882 8.703 -6.120 1.00 92.81 178 ARG A C 1
ATOM 1333 O O . ARG A 1 178 ? -4.951 8.284 -6.797 1.00 92.81 178 ARG A O 1
ATOM 1340 N N . LEU A 1 179 ? -7.151 8.614 -6.515 1.00 93.50 179 LEU A N 1
ATOM 1341 C CA . LEU A 1 179 ? -7.572 7.884 -7.714 1.00 93.50 179 LEU A CA 1
ATOM 1342 C C . LEU A 1 179 ? -6.889 8.397 -8.992 1.00 93.50 179 LEU A C 1
ATOM 1344 O O . LEU A 1 179 ? -6.421 7.626 -9.826 1.00 93.50 179 LEU A O 1
ATOM 1348 N N . LYS A 1 180 ? -6.746 9.721 -9.146 1.00 94.38 180 LYS A N 1
ATOM 1349 C CA . LYS A 1 180 ? -5.973 10.290 -10.265 1.00 94.38 180 LYS A CA 1
ATOM 1350 C C . LYS A 1 180 ? -4.499 9.885 -10.224 1.00 94.38 180 LYS A C 1
ATOM 1352 O O . LYS A 1 180 ? -3.904 9.691 -11.283 1.00 94.38 180 LYS A O 1
ATOM 1357 N N . ALA A 1 181 ? -3.899 9.814 -9.037 1.00 91.25 181 ALA A N 1
ATOM 1358 C CA . ALA A 1 181 ? -2.515 9.386 -8.876 1.00 91.25 181 ALA A CA 1
ATOM 1359 C C . ALA A 1 181 ? -2.350 7.892 -9.204 1.00 91.25 181 ALA A C 1
ATOM 1361 O O . ALA A 1 181 ? -1.444 7.555 -9.961 1.00 91.25 181 ALA A O 1
ATOM 1362 N N . GLN A 1 182 ? -3.268 7.042 -8.734 1.00 91.94 182 GLN A N 1
ATOM 1363 C CA . GLN A 1 182 ? -3.327 5.612 -9.056 1.00 91.94 182 GLN A CA 1
ATOM 1364 C C . GLN A 1 182 ? -3.452 5.391 -10.572 1.00 91.94 182 GLN A C 1
ATOM 1366 O O . GLN A 1 182 ? -2.616 4.719 -11.169 1.00 91.94 182 GLN A O 1
ATOM 1371 N N . HIS A 1 183 ? -4.408 6.047 -11.244 1.00 93.12 183 HIS A N 1
ATOM 1372 C CA . HIS A 1 183 ? -4.548 5.946 -12.704 1.00 93.12 183 HIS A CA 1
ATOM 1373 C C . HIS A 1 183 ? -3.336 6.483 -13.468 1.00 93.12 183 HIS A C 1
ATOM 1375 O O . HIS A 1 183 ? -2.984 5.963 -14.528 1.00 93.12 183 HIS A O 1
ATOM 1381 N N . ARG A 1 184 ? -2.679 7.533 -12.960 1.00 91.94 184 ARG A N 1
ATOM 1382 C CA . ARG A 1 184 ? -1.434 8.032 -13.556 1.00 91.94 184 ARG A CA 1
ATOM 1383 C C . ARG A 1 184 ? -0.330 6.984 -13.458 1.00 91.94 184 ARG A C 1
ATOM 1385 O O . ARG A 1 184 ? 0.406 6.814 -14.431 1.00 91.94 184 ARG A O 1
ATOM 1392 N N . GLU A 1 185 ? -0.204 6.322 -12.313 1.00 89.50 185 GLU A N 1
ATOM 1393 C CA . GLU A 1 185 ? 0.760 5.242 -12.113 1.00 89.50 185 GLU A CA 1
ATOM 1394 C C . GLU A 1 185 ? 0.458 4.083 -13.066 1.00 89.50 185 GLU A C 1
ATOM 1396 O O . GLU A 1 185 ? 1.303 3.718 -13.881 1.00 89.50 185 GLU A O 1
ATOM 1401 N N . GLU A 1 186 ? -0.781 3.594 -13.069 1.00 90.88 186 GLU A N 1
ATOM 1402 C CA . GLU A 1 186 ? -1.231 2.515 -13.948 1.00 90.88 186 GLU A CA 1
ATOM 1403 C C . GLU A 1 186 ? -0.955 2.813 -15.432 1.00 90.88 186 GLU A C 1
ATOM 1405 O O . GLU A 1 186 ? -0.372 1.990 -16.147 1.00 90.88 186 GLU A O 1
ATOM 1410 N N . LEU A 1 187 ? -1.309 4.016 -15.898 1.00 90.38 187 LEU A N 1
ATOM 1411 C CA . LEU A 1 187 ? -1.048 4.444 -17.270 1.00 90.38 187 LEU A CA 1
ATOM 1412 C C . LEU A 1 187 ? 0.456 4.493 -17.567 1.00 90.38 187 LEU A C 1
ATOM 1414 O O . LEU A 1 187 ? 0.891 4.051 -18.633 1.00 90.38 187 LEU A O 1
ATOM 1418 N N . SER A 1 188 ? 1.257 5.007 -16.632 1.00 88.31 188 SER A N 1
ATOM 1419 C CA . SER A 1 188 ? 2.715 5.087 -16.779 1.00 88.31 188 SER A CA 1
ATOM 1420 C C . SER A 1 188 ? 3.335 3.697 -16.898 1.00 88.31 188 SER A C 1
ATOM 1422 O O . SER A 1 188 ? 4.183 3.478 -17.768 1.00 88.31 188 SER A O 1
ATOM 1424 N N . LEU A 1 189 ? 2.869 2.735 -16.099 1.00 85.06 189 LEU A N 1
ATOM 1425 C CA . LEU A 1 189 ? 3.290 1.338 -16.176 1.00 85.06 189 LEU A CA 1
ATOM 1426 C C . LEU A 1 189 ? 2.898 0.702 -17.514 1.00 85.06 189 LEU A C 1
ATOM 1428 O O . LEU A 1 189 ? 3.722 0.044 -18.159 1.00 85.06 189 LEU A O 1
ATOM 1432 N N . TYR A 1 190 ? 1.664 0.932 -17.972 1.00 86.31 190 TYR A N 1
ATOM 1433 C CA . TYR A 1 190 ? 1.191 0.425 -19.258 1.00 86.31 190 TYR A CA 1
ATOM 1434 C C . TYR A 1 190 ? 2.036 0.955 -20.424 1.00 86.31 190 TYR A C 1
ATOM 1436 O O . TYR A 1 190 ? 2.521 0.170 -21.247 1.00 86.31 190 TYR A O 1
ATOM 1444 N N . ILE A 1 191 ? 2.264 2.272 -20.473 1.00 87.81 191 ILE A N 1
ATOM 1445 C CA . ILE A 1 191 ? 3.086 2.919 -21.504 1.00 87.81 191 ILE A CA 1
ATOM 1446 C C . ILE A 1 191 ? 4.515 2.385 -21.448 1.00 87.81 191 ILE A C 1
ATOM 1448 O O . ILE A 1 191 ? 5.029 1.928 -22.469 1.00 87.81 191 ILE A O 1
ATOM 1452 N N . SER A 1 192 ? 5.136 2.373 -20.266 1.00 85.62 192 SER A N 1
ATOM 1453 C CA . SER A 1 192 ? 6.518 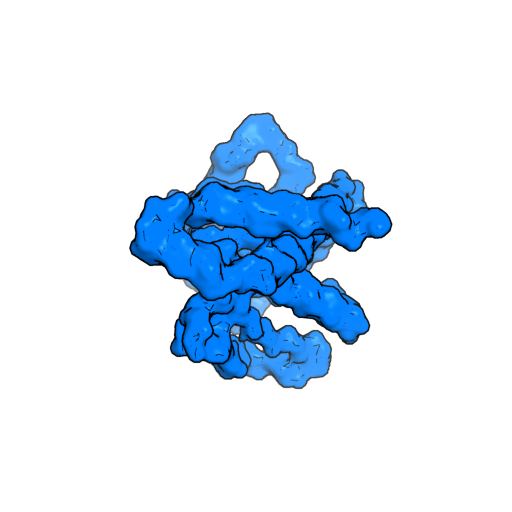1.910 -20.085 1.00 85.62 192 SER A CA 1
ATOM 1454 C C . SER A 1 192 ? 6.692 0.481 -20.588 1.00 85.62 192 SER A C 1
ATOM 1456 O O . SER A 1 192 ? 7.627 0.190 -21.330 1.00 85.62 192 SER A O 1
ATOM 1458 N N . ARG A 1 193 ? 5.734 -0.405 -20.292 1.00 83.38 193 ARG A N 1
ATOM 1459 C CA . ARG A 1 193 ? 5.745 -1.789 -20.775 1.00 83.38 193 ARG A CA 1
ATOM 1460 C C . ARG A 1 193 ? 5.595 -1.889 -22.291 1.00 83.38 193 ARG A C 1
ATOM 1462 O O . ARG A 1 193 ? 6.253 -2.727 -22.912 1.00 83.38 193 ARG A O 1
ATOM 1469 N N . ARG A 1 194 ? 4.715 -1.084 -22.895 1.00 85.31 194 ARG A N 1
ATOM 1470 C CA . ARG A 1 194 ? 4.524 -1.061 -24.356 1.00 85.31 194 ARG A CA 1
ATOM 1471 C C . ARG A 1 194 ? 5.780 -0.557 -25.062 1.00 85.31 194 ARG A C 1
ATOM 1473 O O . ARG A 1 194 ? 6.235 -1.223 -25.989 1.00 85.31 194 ARG A O 1
ATOM 1480 N N . VAL A 1 195 ? 6.364 0.541 -24.582 1.00 87.75 195 VAL A N 1
ATOM 1481 C CA . VAL A 1 195 ? 7.612 1.111 -25.113 1.00 87.75 195 VAL A CA 1
ATOM 1482 C C . VAL A 1 195 ? 8.764 0.124 -24.949 1.00 87.75 195 VAL A C 1
ATOM 1484 O O . VAL A 1 195 ? 9.457 -0.161 -25.919 1.00 87.75 195 VAL A O 1
ATOM 1487 N N . TYR A 1 196 ? 8.930 -0.470 -23.765 1.00 85.62 196 TYR A N 1
ATOM 1488 C CA . TYR A 1 196 ? 9.982 -1.452 -23.501 1.00 85.62 196 TYR A CA 1
ATOM 1489 C C . TYR A 1 196 ? 9.898 -2.656 -24.448 1.00 85.62 196 TYR A C 1
ATOM 1491 O O . TYR A 1 196 ? 10.881 -3.013 -25.092 1.00 85.62 196 TYR A O 1
ATOM 1499 N N . ARG A 1 197 ? 8.707 -3.251 -24.608 1.00 85.25 197 ARG A N 1
ATOM 1500 C CA . ARG A 1 197 ? 8.494 -4.378 -25.534 1.00 85.25 197 ARG A CA 1
ATOM 1501 C C . ARG A 1 197 ? 8.750 -4.000 -26.994 1.00 85.25 197 ARG A C 1
ATOM 1503 O O . ARG A 1 197 ? 9.388 -4.769 -27.708 1.00 85.25 197 ARG A O 1
ATOM 1510 N N . SER A 1 198 ? 8.270 -2.829 -27.421 1.00 87.69 198 SER A N 1
ATOM 1511 C CA . SER A 1 198 ? 8.529 -2.283 -28.762 1.00 87.69 198 SER A CA 1
ATOM 1512 C C . SER A 1 198 ? 10.032 -2.131 -29.003 1.00 87.69 198 SER A C 1
ATOM 1514 O O . SER A 1 198 ? 10.563 -2.649 -29.985 1.00 87.69 198 SER A O 1
ATOM 1516 N N . ALA A 1 199 ? 10.741 -1.511 -28.058 1.00 88.81 199 ALA A N 1
ATOM 1517 C CA . ALA A 1 199 ? 12.178 -1.287 -28.124 1.00 88.81 199 ALA A CA 1
ATOM 1518 C C . ALA A 1 199 ? 12.972 -2.601 -28.192 1.00 88.81 199 ALA A C 1
ATOM 1520 O O . ALA A 1 199 ? 13.822 -2.747 -29.069 1.00 88.81 199 ALA A O 1
ATOM 1521 N N . LEU A 1 200 ? 12.667 -3.578 -27.330 1.00 87.38 200 LEU A N 1
ATOM 1522 C CA . LEU A 1 200 ? 13.358 -4.873 -27.331 1.00 87.38 200 LEU A CA 1
ATOM 1523 C C . LEU A 1 200 ? 13.210 -5.624 -28.657 1.00 87.38 200 LEU A C 1
ATOM 1525 O O . LEU A 1 200 ? 14.174 -6.219 -29.124 1.00 87.38 200 LEU A O 1
ATOM 1529 N N . SER A 1 201 ? 12.038 -5.555 -29.296 1.00 89.31 201 SER A N 1
ATOM 1530 C CA . SER A 1 201 ? 11.795 -6.222 -30.587 1.00 89.31 201 SER A CA 1
ATOM 1531 C C . SER A 1 201 ? 12.674 -5.708 -31.736 1.00 89.31 201 SER A C 1
ATOM 1533 O O . SER A 1 201 ? 12.736 -6.322 -32.796 1.00 89.31 201 SER A O 1
ATOM 1535 N N . ARG A 1 202 ? 13.347 -4.570 -31.532 1.00 89.62 202 ARG A N 1
ATOM 1536 C CA . ARG A 1 202 ? 14.213 -3.903 -32.514 1.00 89.62 202 ARG A CA 1
ATOM 1537 C C . ARG A 1 202 ? 15.694 -4.111 -32.231 1.00 89.62 202 ARG A C 1
ATOM 1539 O O . ARG A 1 202 ? 16.527 -3.617 -32.994 1.00 89.62 202 ARG A O 1
ATOM 1546 N N . ILE A 1 203 ? 16.030 -4.779 -31.130 1.00 92.12 203 ILE A N 1
ATOM 1547 C CA . ILE A 1 203 ? 17.395 -5.236 -30.899 1.00 92.12 203 ILE A CA 1
ATOM 1548 C C . ILE A 1 203 ? 17.692 -6.278 -31.977 1.00 92.12 203 ILE A C 1
ATOM 1550 O O . ILE A 1 203 ? 16.912 -7.200 -32.196 1.00 92.12 203 ILE A O 1
ATOM 1554 N N . SER A 1 204 ? 18.797 -6.082 -32.687 1.00 93.06 204 SER A N 1
ATOM 1555 C CA . SER A 1 204 ? 19.230 -6.950 -33.781 1.00 93.06 204 SER A CA 1
ATOM 1556 C C . SER A 1 204 ? 20.622 -7.484 -33.486 1.00 93.06 204 SER A C 1
ATOM 1558 O O . SER A 1 204 ? 21.383 -6.812 -32.790 1.00 93.06 204 SER A O 1
ATOM 1560 N N . GLU A 1 205 ? 20.966 -8.640 -34.057 1.00 96.19 205 GLU A N 1
ATOM 1561 C CA . GLU A 1 205 ? 22.293 -9.250 -33.888 1.00 96.19 205 GLU A CA 1
ATOM 1562 C C . GLU A 1 205 ? 23.408 -8.267 -34.250 1.00 96.19 205 GLU A C 1
ATOM 1564 O O . GLU A 1 205 ? 24.333 -8.061 -33.479 1.00 96.19 205 GLU A O 1
ATOM 1569 N N . LYS A 1 206 ? 23.228 -7.516 -35.342 1.00 94.31 206 LYS A N 1
ATOM 1570 C CA . LYS A 1 206 ? 24.156 -6.459 -35.754 1.00 94.31 206 LYS A CA 1
ATOM 1571 C C . LYS A 1 206 ? 24.424 -5.426 -34.653 1.00 94.31 206 LYS A C 1
ATOM 1573 O O . LYS A 1 206 ? 25.556 -4.993 -34.477 1.00 94.31 206 LYS A O 1
ATOM 1578 N N . TYR A 1 207 ? 23.392 -4.986 -33.930 1.00 94.50 207 TYR A N 1
ATOM 1579 C CA . TYR A 1 207 ? 23.578 -4.031 -32.831 1.00 94.50 207 TYR A CA 1
ATOM 1580 C C . TYR A 1 207 ? 24.345 -4.648 -31.659 1.00 94.50 207 TYR A C 1
ATOM 1582 O O . TYR A 1 207 ? 25.092 -3.937 -30.991 1.00 94.50 207 TYR A O 1
ATOM 1590 N N . LEU A 1 208 ? 24.165 -5.947 -31.414 1.00 95.69 208 LEU A N 1
ATOM 1591 C CA . LEU A 1 208 ? 24.902 -6.676 -30.385 1.00 95.69 208 LEU A CA 1
ATOM 1592 C C . LEU A 1 208 ? 26.369 -6.862 -30.794 1.00 95.69 208 LEU A C 1
ATOM 1594 O O . LEU A 1 208 ? 27.254 -6.557 -29.999 1.00 95.69 208 LEU A O 1
ATOM 1598 N N . GLU A 1 209 ? 26.632 -7.252 -32.042 1.00 97.31 209 GLU A N 1
ATOM 1599 C CA . GLU A 1 209 ? 27.981 -7.341 -32.617 1.00 97.31 209 GLU A CA 1
ATOM 1600 C C . GLU A 1 209 ? 28.706 -5.987 -32.561 1.00 97.31 209 GLU A C 1
ATOM 1602 O O . GLU A 1 209 ? 29.825 -5.906 -32.058 1.00 97.31 209 GLU A O 1
ATOM 1607 N N . ASP A 1 210 ? 28.041 -4.893 -32.960 1.00 96.12 210 ASP A N 1
ATOM 1608 C CA . ASP A 1 210 ? 28.597 -3.536 -32.870 1.00 96.12 210 ASP A CA 1
ATOM 1609 C C . ASP A 1 210 ? 28.986 -3.152 -31.426 1.00 96.12 210 ASP A C 1
ATOM 1611 O O . ASP A 1 210 ? 29.943 -2.399 -31.232 1.00 96.12 210 ASP A O 1
ATOM 1615 N N . MET A 1 211 ? 28.270 -3.644 -30.406 1.00 96.06 211 MET A N 1
ATOM 1616 C CA . MET A 1 211 ? 28.639 -3.434 -29.000 1.00 96.06 211 MET A CA 1
ATOM 1617 C C . MET A 1 211 ? 29.827 -4.297 -28.571 1.00 96.06 211 MET A C 1
ATOM 1619 O O . MET A 1 211 ? 30.712 -3.796 -27.878 1.00 96.06 211 MET A O 1
ATOM 1623 N N . VAL A 1 212 ? 29.849 -5.573 -28.969 1.00 97.25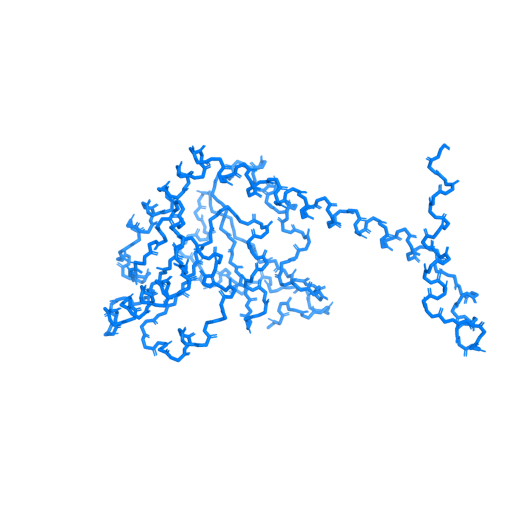 212 VAL A N 1
ATOM 1624 C CA . VAL A 1 212 ? 30.945 -6.509 -28.662 1.00 97.25 212 VAL A CA 1
ATOM 1625 C C . VAL A 1 212 ? 32.258 -6.015 -29.262 1.00 97.25 212 VAL A C 1
ATOM 1627 O O . VAL A 1 212 ? 33.294 -6.049 -28.607 1.00 97.25 212 VAL A O 1
ATOM 1630 N N . GLU A 1 213 ? 32.211 -5.487 -30.481 1.00 97.56 213 GLU A N 1
ATOM 1631 C CA . GLU A 1 213 ? 33.369 -4.924 -31.178 1.00 97.56 213 GLU A CA 1
ATOM 1632 C C . GLU A 1 213 ? 33.657 -3.466 -30.775 1.00 97.56 213 GLU A C 1
ATOM 1634 O O . GLU A 1 213 ? 34.486 -2.801 -31.396 1.00 97.56 213 GLU A O 1
ATOM 1639 N N . HIS A 1 214 ? 32.977 -2.952 -29.742 1.00 95.19 214 HIS A N 1
ATOM 1640 C CA . HIS A 1 214 ? 33.131 -1.598 -29.201 1.00 95.19 214 HIS A CA 1
ATOM 1641 C C . HIS A 1 214 ? 32.955 -0.464 -30.232 1.00 95.19 214 HIS A C 1
ATOM 1643 O O . HIS A 1 214 ? 33.460 0.644 -30.048 1.00 95.19 214 HIS A O 1
ATOM 1649 N N . ARG A 1 215 ? 32.196 -0.705 -31.309 1.00 96.44 215 ARG A N 1
ATOM 1650 C CA . ARG A 1 215 ? 31.836 0.314 -32.313 1.00 96.44 215 ARG A CA 1
ATOM 1651 C C . ARG A 1 215 ? 30.727 1.251 -31.836 1.00 96.44 215 ARG A C 1
ATOM 1653 O O . ARG A 1 215 ? 30.515 2.315 -32.418 1.00 96.44 215 ARG A O 1
ATOM 1660 N N . THR A 1 216 ? 29.993 0.861 -30.798 1.00 95.50 216 THR A N 1
ATOM 1661 C CA . THR A 1 216 ? 28.930 1.661 -30.185 1.00 95.50 216 THR A CA 1
ATOM 1662 C C . THR A 1 216 ? 28.743 1.301 -28.709 1.00 95.50 216 THR A C 1
ATOM 1664 O O . THR A 1 216 ? 29.394 0.398 -28.189 1.00 95.50 216 THR A O 1
ATOM 1667 N N . ASP A 1 217 ? 27.847 2.014 -28.028 1.00 94.25 217 ASP A N 1
ATOM 1668 C CA . ASP A 1 217 ? 27.557 1.859 -26.605 1.00 94.25 217 ASP A CA 1
ATOM 1669 C C . ASP A 1 217 ? 26.039 1.708 -26.343 1.00 94.25 217 ASP A C 1
ATOM 1671 O O . ASP A 1 217 ? 25.218 2.146 -27.166 1.00 94.25 217 ASP A O 1
ATOM 1675 N N . PRO A 1 218 ? 25.637 1.134 -25.189 1.00 93.69 218 PRO A N 1
ATOM 1676 C CA . PRO A 1 218 ? 24.228 0.937 -24.844 1.00 93.69 218 PRO A CA 1
ATOM 1677 C C . PRO A 1 218 ? 23.373 2.210 -24.895 1.00 93.69 218 PRO A C 1
ATOM 1679 O O . PRO A 1 218 ? 22.219 2.159 -25.323 1.00 93.69 218 PRO A O 1
ATOM 1682 N N . ALA A 1 219 ? 23.904 3.364 -24.476 1.00 93.75 219 ALA A N 1
ATOM 1683 C CA . ALA A 1 219 ? 23.132 4.602 -24.428 1.00 93.75 219 ALA A CA 1
ATOM 1684 C C . ALA A 1 219 ? 22.877 5.155 -25.837 1.00 93.75 219 ALA A C 1
ATOM 1686 O O . ALA A 1 219 ? 21.774 5.626 -26.138 1.00 93.75 219 ALA A O 1
ATOM 1687 N N . SER A 1 220 ? 23.872 5.081 -26.722 1.00 92.81 220 SER A N 1
ATOM 1688 C CA . SER A 1 220 ? 23.742 5.497 -28.121 1.00 92.81 220 SER A CA 1
ATOM 1689 C C . SER A 1 220 ? 22.774 4.611 -28.905 1.00 92.81 220 SER A C 1
ATOM 1691 O O . SER A 1 220 ? 21.873 5.142 -29.567 1.00 92.81 220 SER A O 1
ATOM 1693 N N . LEU A 1 221 ? 22.884 3.284 -28.783 1.00 92.12 221 LEU A N 1
ATOM 1694 C CA . LEU A 1 221 ? 21.929 2.360 -29.401 1.00 92.12 221 LEU A CA 1
ATOM 1695 C C . LEU A 1 221 ? 20.528 2.496 -28.808 1.00 92.12 221 LEU A C 1
ATOM 1697 O O . LEU A 1 221 ? 19.560 2.569 -29.565 1.00 92.12 221 LEU A O 1
ATOM 1701 N N . GLY A 1 222 ? 20.408 2.616 -27.484 1.00 91.50 222 GLY A N 1
ATOM 1702 C CA . GLY A 1 222 ? 19.127 2.813 -26.805 1.00 91.50 222 GLY A CA 1
ATOM 1703 C C . GLY A 1 222 ? 18.373 4.033 -27.340 1.00 91.50 222 GLY A C 1
ATOM 1704 O O . GLY A 1 222 ? 17.210 3.923 -27.732 1.00 91.50 222 GLY A O 1
ATOM 1705 N N . ARG A 1 223 ? 19.049 5.185 -27.479 1.00 91.50 223 ARG A N 1
ATOM 1706 C CA . ARG A 1 223 ? 18.460 6.388 -28.102 1.00 91.50 223 ARG A CA 1
ATOM 1707 C C . ARG A 1 223 ? 17.998 6.135 -29.538 1.00 91.50 223 ARG A C 1
ATOM 1709 O O . ARG A 1 223 ? 16.938 6.622 -29.929 1.00 91.50 223 ARG A O 1
ATOM 1716 N N . ARG A 1 224 ? 18.778 5.395 -30.332 1.00 89.62 224 ARG A N 1
ATOM 1717 C CA . ARG A 1 224 ? 18.445 5.079 -31.731 1.00 89.62 224 ARG A CA 1
ATOM 1718 C C . ARG A 1 224 ? 17.215 4.177 -31.832 1.00 89.62 224 ARG A C 1
ATOM 1720 O O . ARG A 1 224 ? 16.315 4.456 -32.620 1.00 89.62 224 ARG A O 1
ATOM 1727 N N . ILE A 1 225 ? 17.163 3.137 -31.003 1.00 90.00 225 ILE A N 1
ATOM 1728 C CA . ILE A 1 225 ? 16.058 2.175 -30.927 1.00 90.00 225 ILE A CA 1
ATOM 1729 C C . ILE A 1 225 ? 14.751 2.872 -30.524 1.00 90.00 225 ILE A C 1
ATOM 1731 O O . ILE A 1 225 ? 13.708 2.611 -31.129 1.00 90.00 225 ILE A O 1
ATOM 1735 N N . LEU A 1 226 ? 14.817 3.794 -29.557 1.00 87.81 226 LEU A N 1
ATOM 1736 C CA . LEU A 1 226 ? 13.659 4.557 -29.084 1.00 87.81 226 LEU A CA 1
ATOM 1737 C C . LEU A 1 226 ? 13.176 5.608 -30.102 1.00 87.81 226 LEU A C 1
ATOM 1739 O O . LEU A 1 226 ? 11.973 5.774 -30.278 1.00 87.81 226 LEU A O 1
ATOM 1743 N N . ARG A 1 227 ? 14.077 6.293 -30.825 1.00 83.56 227 ARG A N 1
ATOM 1744 C CA . ARG A 1 227 ? 13.699 7.318 -31.828 1.00 83.56 227 ARG A CA 1
ATOM 1745 C C . ARG A 1 227 ? 12.958 6.756 -33.042 1.00 83.56 227 ARG A C 1
ATOM 1747 O O . ARG A 1 227 ? 12.082 7.425 -33.579 1.00 83.56 227 ARG A O 1
ATOM 1754 N N . ASN A 1 228 ? 13.269 5.531 -33.457 1.00 66.81 228 ASN A N 1
ATOM 1755 C CA . ASN A 1 228 ? 12.616 4.888 -34.601 1.00 66.81 228 ASN A CA 1
ATOM 1756 C C . ASN A 1 228 ? 11.166 4.429 -34.308 1.00 66.81 228 ASN A C 1
ATOM 1758 O O . ASN A 1 228 ? 10.564 3.738 -35.126 1.00 66.81 228 ASN A O 1
ATOM 1762 N N . ASP A 1 229 ? 10.597 4.739 -33.132 1.00 58.84 229 ASP A N 1
ATOM 1763 C CA . ASP A 1 229 ? 9.188 4.445 -32.795 1.00 58.84 229 ASP A CA 1
ATOM 1764 C C . ASP A 1 229 ? 8.232 5.527 -33.304 1.00 58.84 229 ASP A C 1
ATOM 1766 O O . ASP A 1 229 ? 7.106 5.237 -33.693 1.00 58.84 229 ASP A O 1
ATOM 1770 N N . SER A 1 230 ? 8.711 6.766 -33.409 1.00 53.97 230 SER A N 1
ATOM 1771 C CA . SER A 1 230 ? 7.883 7.927 -33.743 1.00 53.97 230 SER A CA 1
ATOM 1772 C C . SER A 1 230 ? 7.517 8.044 -35.228 1.00 53.97 230 SER A C 1
ATOM 1774 O O . SER A 1 230 ? 6.719 8.903 -35.583 1.00 53.97 230 SER A O 1
ATOM 1776 N N . SER A 1 231 ? 8.095 7.221 -36.110 1.00 50.44 231 SER A N 1
ATOM 1777 C CA . SER A 1 231 ? 7.928 7.328 -37.570 1.00 50.44 231 SER A CA 1
ATOM 1778 C C . SER A 1 231 ? 6.890 6.375 -38.176 1.00 50.44 231 SER A C 1
ATOM 1780 O O . SER A 1 231 ? 6.724 6.371 -39.393 1.00 50.44 231 SER A O 1
ATOM 1782 N N . ARG A 1 232 ? 6.192 5.565 -37.364 1.00 52.00 232 ARG A N 1
ATOM 1783 C CA . ARG A 1 232 ? 5.164 4.607 -37.831 1.00 52.00 232 ARG A CA 1
ATOM 1784 C C . ARG A 1 232 ? 3.756 4.837 -37.262 1.00 52.00 232 ARG A C 1
ATOM 1786 O O . ARG A 1 232 ? 2.881 4.011 -37.492 1.00 52.00 232 ARG A O 1
ATOM 1793 N N . SER A 1 233 ? 3.536 5.945 -36.555 1.00 44.66 233 SER A N 1
ATOM 1794 C CA . SER A 1 233 ? 2.241 6.303 -35.953 1.00 44.66 233 SER A CA 1
ATOM 1795 C C . SER A 1 233 ? 1.625 7.549 -36.604 1.00 44.66 233 SER A C 1
ATOM 1797 O O . SER A 1 233 ? 1.206 8.459 -35.893 1.00 44.66 233 SER A O 1
ATOM 1799 N N . ASN A 1 234 ? 1.617 7.594 -37.939 1.00 37.28 234 ASN A N 1
ATOM 1800 C CA . ASN A 1 234 ? 0.816 8.513 -38.755 1.00 37.28 234 ASN A CA 1
ATOM 1801 C C . ASN A 1 234 ? 0.174 7.726 -39.896 1.00 37.28 234 ASN A C 1
ATOM 1803 O O . ASN A 1 234 ? 0.922 6.950 -40.534 1.00 37.28 234 ASN A O 1
#

Foldseek 3Di:
DDLQDLPDPHDACPVCVVVVPCCPPDLDDDDDDRLNNDDAQDRLCLVVVVVVCVVVVRPDDDDDGDDDPPRLLVVLLADLAAEAEAEFPVLVVLVVPDLSNLVRHLEYEHEPCVDPRNVVVQVSNVVSNVVSCPPDDDPRDHYYYYYHPVVRGCVVVVVVSVVVSVVCLVPVVVVVVSVVSNVVVSVVSVVVVVLVVQLVVPDDPVNVVCVVVVVDDPVVSSVVSNVVVVPPPD